Protein AF-0000000084378184 (afdb_homodimer)

InterPro domains:
  IPR016867 Glycine cleavage system transcriptional repressor [PIRSF028103] (1-175)
  IPR045865 ACT-like domain [SSF55021] (1-83)
  IPR045865 ACT-like domain [SSF55021] (90-174)
  IPR050990 UPF0237/Glycine cleavage system regulator [PTHR34875] (3-175)

Radius of gyration: 19.91 Å; Cα contacts (8 Å, |Δi|>4): 753; chains: 2; bounding box: 47×51×48 Å

Foldseek 3Di:
DKWKKKKKKKAFDDPCLVVVLVVLLVVLPKDWDDKDWDDDPRMTMMMTMIMDDPSSVVSSVVSVVVVCVVGVMDMDMGTDDDDDDDPFWFKKKKKKKDQDDPCPVVLVVCLCVVVPKDWPDKDKDWFADPPPGGIMMMIITMIIGGPVDDPVVSQVVVVVSCVVVVMDMDMGGDDD/DKWKKKKKKKAFDDPCLVVVLVVLLVVLPKDWDDKDWDDDPRMTMMMTMIMDDPSSVVSSVVSVVVVCVVGVMDMDMGTDDDDDDDPFWFKKKKKKKDQDDPCPVVLVVCLCVVVPKDWPDKDKDWFADPPPGGIMMMMITMIIGGPVDDVVVSQVVVVVSCVVVVMDMDMGTDDD

Secondary structure (DSSP, 8-state):
--EEEEEEEEEE--TTHHHHHHHHHHHTT-EEEEEEEEEETTEEEEEEEEEE-HHHHHHHHHHHHHHHHHHTEEEEEEEE------TTEEEEEEEEEEE--TTHHHHHHHHHHTTTPEEEEEEEEEEE-TTT--EEEEEEEEEEEETTS-HHHHHHHHHHHHHHHT-EEEEEE---/--EEEEEEEEEE--TTHHHHHHHHHHHTT-EEEEEEEEEETTEEEEEEEEEE-HHHHHHHHHHHHHHHHHHTEEEEEEEE------TTEEEEEEEEEEE--TTHHHHHHHHHHTTTPEEEEEEEEEEE-TTT--EEEEEEEEEEEETTS-HHHHHHHHHHHHHHHT-EEEEEE---

Organism: NCBI:txid1548547

Sequence (352 aa):
MSQLIVLSAIGTDRAGVVNDLTKVILDCGGNIEESRMAALGTEFAMLLLVSGNWHTLSKLESSLDKLSKDRDLTINIKKTGVRKRSEESMPYAVDVVALDQPGIVFQLSHFFASRNIEIADLATRSYPAAHTGSPMFAVQMSVNVPGSVHLSQLRDEFMEICDQLNLDGLIEPVKAMSQLIVLSAIGTDRAGVVNDLTKVILDCGGNIEESRMAALGTEFAMLLLVSGNWHTLSKLESSLDKLSKDRDLTINIKKTGVRKRSEESMPYAVDVVALDQPGIVFQLSHFFASRNIEIADLATRSYPAAHTGSPMFAVQMSVNVPGSVHLSQLRDEFMEICDQLNLDGLIEPVKA

Structure (mmCIF, N/CA/C/O backbone):
data_AF-0000000084378184-model_v1
#
loop_
_entity.id
_entity.type
_entity.pdbx_description
1 polymer 'Glycine cleavage system transcriptional repressor'
#
loop_
_atom_site.group_PDB
_atom_site.id
_atom_site.type_symbol
_atom_site.label_atom_id
_atom_site.label_alt_id
_atom_site.label_comp_id
_atom_site.label_asym_id
_atom_site.label_entity_id
_atom_site.label_seq_id
_atom_site.pdbx_PDB_ins_code
_atom_site.Cartn_x
_atom_site.Cartn_y
_atom_site.Cartn_z
_atom_site.occupancy
_atom_site.B_iso_or_equiv
_atom_site.auth_seq_id
_atom_site.auth_comp_id
_atom_site.auth_asym_id
_atom_site.auth_atom_id
_atom_site.pdbx_PDB_model_num
ATOM 1 N N . MET A 1 1 ? -20.641 -19.141 4.551 1 78.81 1 MET A N 1
ATOM 2 C CA . MET A 1 1 ? -20.703 -17.688 4.359 1 78.81 1 MET A CA 1
ATOM 3 C C . MET A 1 1 ? -19.312 -17.094 4.246 1 78.81 1 MET A C 1
ATOM 5 O O . MET A 1 1 ? -18.359 -17.594 4.879 1 78.81 1 MET A O 1
ATOM 9 N N . SER A 1 2 ? -19.062 -16.125 3.332 1 88.75 2 SER A N 1
ATOM 10 C CA . SER A 1 2 ? -17.734 -15.578 3.08 1 88.75 2 SER A CA 1
ATOM 11 C C . SER A 1 2 ? -17.344 -14.562 4.152 1 88.75 2 SER A C 1
ATOM 13 O O . SER A 1 2 ? -18.172 -13.766 4.582 1 88.75 2 SER A O 1
ATOM 15 N N . GLN A 1 3 ? -16.266 -14.852 4.75 1 94.38 3 GLN A N 1
ATOM 16 C CA . GLN A 1 3 ? -15.703 -13.953 5.754 1 94.38 3 GLN A CA 1
ATOM 17 C C . GLN A 1 3 ? -14.492 -13.195 5.207 1 94.38 3 GLN A C 1
ATOM 19 O O . GLN A 1 3 ? -13.914 -13.594 4.191 1 94.38 3 GLN A O 1
ATOM 24 N N . LEU A 1 4 ? -14.227 -12.07 5.887 1 96.88 4 LEU A N 1
ATOM 25 C CA . LEU A 1 4 ? -13.102 -11.242 5.484 1 96.88 4 LEU A CA 1
ATOM 26 C C . LEU A 1 4 ? -12.117 -11.062 6.641 1 96.88 4 LEU A C 1
ATOM 28 O O . LEU A 1 4 ? -12.531 -10.891 7.789 1 96.88 4 LEU A O 1
ATOM 32 N N . ILE A 1 5 ? -10.844 -11.094 6.258 1 97.25 5 ILE A N 1
ATOM 33 C CA . ILE A 1 5 ? -9.82 -10.742 7.23 1 97.25 5 ILE A CA 1
ATOM 34 C C . ILE A 1 5 ? -8.812 -9.789 6.598 1 97.25 5 ILE A C 1
ATOM 36 O O . ILE A 1 5 ? -8.578 -9.836 5.391 1 97.25 5 ILE A O 1
ATOM 40 N N . VAL A 1 6 ? -8.32 -8.883 7.387 1 97.81 6 VAL A N 1
ATOM 41 C CA . VAL A 1 6 ? -7.215 -8 7.008 1 97.81 6 VAL A CA 1
ATOM 42 C C . VAL A 1 6 ? -5.91 -8.523 7.609 1 97.81 6 VAL A C 1
ATOM 44 O O . VAL A 1 6 ? -5.875 -8.938 8.773 1 97.81 6 VAL A O 1
ATOM 47 N N . LEU A 1 7 ? -4.859 -8.547 6.781 1 97.88 7 LEU A N 1
ATOM 48 C CA . LEU A 1 7 ? -3.537 -8.977 7.215 1 97.88 7 LEU A CA 1
ATOM 49 C C . LEU A 1 7 ? -2.504 -7.879 6.977 1 97.88 7 LEU A C 1
ATOM 51 O O . LEU A 1 7 ? -2.551 -7.184 5.957 1 97.88 7 LEU A O 1
ATOM 55 N N . SER A 1 8 ? -1.612 -7.727 7.891 1 98.19 8 SER A N 1
ATOM 56 C CA . SER A 1 8 ? -0.355 -7.031 7.633 1 98.19 8 SER A CA 1
ATOM 57 C C . SER A 1 8 ? 0.841 -7.949 7.863 1 98.19 8 SER A C 1
ATOM 59 O O . SER A 1 8 ? 0.809 -8.812 8.742 1 98.19 8 SER A O 1
ATOM 61 N N . ALA A 1 9 ? 1.788 -7.84 7.098 1 97.81 9 ALA A N 1
ATOM 62 C CA . ALA A 1 9 ? 3.008 -8.633 7.234 1 97.81 9 ALA A CA 1
ATOM 63 C C . ALA A 1 9 ? 4.25 -7.77 7.02 1 97.81 9 ALA A C 1
ATOM 65 O O . ALA A 1 9 ? 4.316 -7 6.059 1 97.81 9 ALA A O 1
ATOM 66 N N . ILE A 1 10 ? 5.156 -7.832 7.953 1 97.5 10 ILE A N 1
ATOM 67 C CA . ILE A 1 10 ? 6.461 -7.195 7.816 1 97.5 10 ILE A CA 1
ATOM 68 C C . ILE A 1 10 ? 7.562 -8.219 8.07 1 97.5 10 ILE A C 1
ATOM 70 O O . ILE A 1 10 ? 7.488 -9 9.023 1 97.5 10 ILE A O 1
ATOM 74 N N . GLY A 1 11 ? 8.531 -8.242 7.215 1 95.5 11 GLY A N 1
ATOM 75 C CA . GLY A 1 11 ? 9.68 -9.109 7.395 1 95.5 11 GLY A CA 1
ATOM 76 C C . GLY A 1 11 ? 10.844 -8.758 6.488 1 95.5 11 GLY A C 1
ATOM 77 O O . GLY A 1 11 ? 10.75 -7.828 5.684 1 95.5 11 GLY A O 1
ATOM 78 N N . THR A 1 12 ? 11.906 -9.484 6.684 1 91.94 12 THR A N 1
ATOM 79 C CA . THR A 1 12 ? 13.078 -9.25 5.84 1 91.94 12 THR A CA 1
ATOM 80 C C . THR A 1 12 ? 12.734 -9.477 4.371 1 91.94 12 THR A C 1
ATOM 82 O O . THR A 1 12 ? 12.117 -10.484 4.023 1 91.94 12 THR A O 1
ATOM 85 N N . ASP A 1 13 ? 13.125 -8.43 3.607 1 88.62 13 ASP A N 1
ATOM 86 C CA . ASP A 1 13 ? 12.836 -8.523 2.182 1 88.62 13 ASP A CA 1
ATOM 87 C C . ASP A 1 13 ? 13.766 -9.516 1.488 1 88.62 13 ASP A C 1
ATOM 89 O O . ASP A 1 13 ? 14.859 -9.141 1.047 1 88.62 13 ASP A O 1
ATOM 93 N N . ARG A 1 14 ? 13.359 -10.695 1.388 1 83.38 14 ARG A N 1
ATOM 94 C CA . ARG A 1 14 ? 14.102 -11.734 0.681 1 83.38 14 ARG A CA 1
ATOM 95 C C . ARG A 1 14 ? 13.344 -12.211 -0.551 1 83.38 14 ARG A C 1
ATOM 97 O O . ARG A 1 14 ? 12.125 -12.023 -0.646 1 83.38 14 ARG A O 1
ATOM 104 N N . ALA A 1 15 ? 14.133 -12.82 -1.455 1 79.38 15 ALA A N 1
ATOM 105 C CA . ALA A 1 15 ? 13.5 -13.359 -2.656 1 79.38 15 ALA A CA 1
ATOM 106 C C . ALA A 1 15 ? 12.438 -14.391 -2.301 1 79.38 15 ALA A C 1
ATOM 108 O O . ALA A 1 15 ? 12.695 -15.305 -1.509 1 79.38 15 ALA A O 1
ATOM 109 N N . GLY A 1 16 ? 11.156 -14.102 -2.742 1 89.25 16 GLY A N 1
ATOM 110 C CA . GLY A 1 16 ? 10.133 -15.125 -2.619 1 89.25 16 GLY A CA 1
ATOM 111 C C . GLY A 1 16 ? 9.219 -14.914 -1.426 1 89.25 16 GLY A C 1
ATOM 112 O O . GLY A 1 16 ? 8.305 -15.703 -1.189 1 89.25 16 GLY A O 1
ATOM 113 N N . VAL A 1 17 ? 9.414 -13.961 -0.59 1 92.69 17 VAL A N 1
ATOM 114 C CA . VAL A 1 17 ? 8.617 -13.797 0.622 1 92.69 17 VAL A CA 1
ATOM 115 C C . VAL A 1 17 ? 7.148 -13.578 0.252 1 92.69 17 VAL A C 1
ATOM 117 O O . VAL A 1 17 ? 6.254 -14.164 0.867 1 92.69 17 VAL A O 1
ATOM 120 N N . VAL A 1 18 ? 6.934 -12.773 -0.729 1 95.06 18 VAL A N 1
ATOM 121 C CA . VAL A 1 18 ? 5.57 -12.539 -1.188 1 95.06 18 VAL A CA 1
ATOM 122 C C . VAL A 1 18 ? 4.98 -13.844 -1.727 1 95.06 18 VAL A C 1
ATOM 124 O O . VAL A 1 18 ? 3.816 -14.164 -1.464 1 95.06 18 VAL A O 1
ATOM 127 N N . ASN A 1 19 ? 5.832 -14.516 -2.393 1 95.62 19 ASN A N 1
ATOM 128 C CA . ASN A 1 19 ? 5.449 -15.82 -2.918 1 95.62 19 ASN A CA 1
ATOM 129 C C . ASN A 1 19 ? 5.031 -16.781 -1.802 1 95.62 19 ASN A C 1
ATOM 131 O O . ASN A 1 19 ? 3.982 -17.422 -1.886 1 95.62 19 ASN A O 1
ATOM 135 N N . ASP A 1 20 ? 5.789 -16.875 -0.79 1 95.94 20 ASP A N 1
ATOM 136 C CA . ASP A 1 20 ? 5.5 -17.766 0.336 1 95.94 20 ASP A CA 1
ATOM 137 C C . ASP A 1 20 ? 4.184 -17.375 1.009 1 95.94 20 ASP A C 1
ATOM 139 O O . ASP A 1 20 ? 3.346 -18.25 1.276 1 95.94 20 ASP A O 1
ATOM 143 N N . LEU A 1 21 ? 3.99 -16.141 1.294 1 97.19 21 LEU A N 1
ATOM 144 C CA . LEU A 1 21 ? 2.805 -15.641 1.976 1 97.19 21 LEU A CA 1
ATOM 145 C C . LEU A 1 21 ? 1.549 -15.898 1.15 1 97.19 21 LEU A C 1
ATOM 147 O O . LEU A 1 21 ? 0.555 -16.422 1.67 1 97.19 21 LEU A O 1
ATOM 151 N N . THR A 1 22 ? 1.625 -15.602 -0.123 1 97.75 22 THR A N 1
ATOM 152 C CA . THR A 1 22 ? 0.445 -15.734 -0.972 1 97.75 22 THR A CA 1
ATOM 153 C C . THR A 1 22 ? 0.153 -17.203 -1.275 1 97.75 22 THR A C 1
ATOM 155 O O . THR A 1 22 ? -1.001 -17.578 -1.487 1 97.75 22 THR A O 1
ATOM 158 N N . LYS A 1 23 ? 1.198 -18 -1.253 1 97.56 23 LYS A N 1
ATOM 159 C CA . LYS A 1 23 ? 1 -19.438 -1.396 1 97.56 23 LYS A CA 1
ATOM 160 C C . LYS A 1 23 ? 0.184 -20 -0.236 1 97.56 23 LYS A C 1
ATOM 162 O O . LYS A 1 23 ? -0.738 -20.781 -0.443 1 97.56 23 LYS A O 1
ATOM 167 N N . VAL A 1 24 ? 0.585 -19.625 0.944 1 97.81 24 VAL A N 1
ATOM 168 C CA . VAL A 1 24 ? -0.125 -20.094 2.129 1 97.81 24 VAL A CA 1
ATOM 169 C C . VAL A 1 24 ? -1.598 -19.703 2.037 1 97.81 24 VAL A C 1
ATOM 171 O O . VAL A 1 24 ? -2.48 -20.5 2.334 1 97.81 24 VAL A O 1
ATOM 174 N N . ILE A 1 25 ? -1.873 -18.484 1.626 1 98.06 25 ILE A N 1
ATOM 175 C CA . ILE A 1 25 ? -3.24 -17.984 1.503 1 98.06 25 ILE A CA 1
ATOM 176 C C . ILE A 1 25 ? -4.004 -18.844 0.491 1 98.06 25 ILE A C 1
ATOM 178 O O . ILE A 1 25 ? -5.125 -19.281 0.76 1 98.06 25 ILE A O 1
ATOM 182 N N . LEU A 1 26 ? -3.352 -19.078 -0.627 1 97.75 26 LEU A N 1
ATOM 183 C CA . LEU A 1 26 ? -3.967 -19.891 -1.678 1 97.75 26 LEU A CA 1
ATOM 184 C C . LEU A 1 26 ? -4.223 -21.312 -1.193 1 97.75 26 LEU A C 1
ATOM 186 O O . LEU A 1 26 ? -5.316 -21.844 -1.388 1 97.75 26 LEU A O 1
ATOM 190 N N . ASP A 1 27 ? -3.248 -21.891 -0.554 1 97.69 27 ASP A N 1
ATOM 191 C CA . ASP A 1 27 ? -3.322 -23.266 -0.097 1 97.69 27 ASP A CA 1
ATOM 192 C C . ASP A 1 27 ? -4.457 -23.453 0.906 1 97.69 27 ASP A C 1
ATOM 194 O O . ASP A 1 27 ? -5.039 -24.547 0.998 1 97.69 27 ASP A O 1
ATOM 198 N N . CYS A 1 28 ? -4.801 -22.469 1.643 1 97.44 28 CYS A N 1
ATOM 199 C CA . CYS A 1 28 ? -5.848 -22.547 2.652 1 97.44 28 CYS A CA 1
ATOM 200 C C . CYS A 1 28 ? -7.211 -22.219 2.051 1 97.44 28 CYS A C 1
ATOM 202 O O . CYS A 1 28 ? -8.227 -22.266 2.744 1 97.44 28 CYS A O 1
ATOM 204 N N . GLY A 1 29 ? -7.195 -21.891 0.796 1 96.38 29 GLY A N 1
ATOM 205 C CA . GLY A 1 29 ? -8.453 -21.609 0.118 1 96.38 29 GLY A CA 1
ATOM 206 C C . GLY A 1 29 ? -8.867 -20.156 0.209 1 96.38 29 GLY A C 1
ATOM 207 O O . GLY A 1 29 ? -10.039 -19.812 0.02 1 96.38 29 GLY A O 1
ATOM 208 N N . GLY A 1 30 ? -7.938 -19.344 0.563 1 97.19 30 GLY A N 1
ATOM 209 C CA . GLY A 1 30 ? -8.234 -17.922 0.651 1 97.19 30 GLY A CA 1
ATOM 210 C C . GLY A 1 30 ? -8.156 -17.219 -0.688 1 97.19 30 GLY A C 1
ATOM 211 O O . GLY A 1 30 ? -7.41 -17.641 -1.576 1 97.19 30 GLY A O 1
ATOM 212 N N . ASN A 1 31 ? -8.922 -16.141 -0.795 1 97.44 31 ASN A N 1
ATOM 213 C CA . ASN A 1 31 ? -8.867 -15.258 -1.964 1 97.44 31 ASN A CA 1
ATOM 214 C C . ASN A 1 31 ? -8.414 -13.852 -1.594 1 97.44 31 ASN A C 1
ATOM 216 O O . ASN A 1 31 ? -9.016 -13.211 -0.727 1 97.44 31 ASN A O 1
ATOM 220 N N . ILE A 1 32 ? -7.391 -13.43 -2.256 1 98.19 32 ILE A N 1
ATOM 221 C CA . ILE A 1 32 ? -6.926 -12.07 -2.027 1 98.19 32 ILE A CA 1
ATOM 222 C C . ILE A 1 32 ? -7.832 -11.086 -2.758 1 98.19 32 ILE A C 1
ATOM 224 O O . ILE A 1 32 ? -8.016 -11.18 -3.975 1 98.19 32 ILE A O 1
ATOM 228 N N . GLU A 1 33 ? -8.375 -10.125 -2.041 1 97.31 33 GLU A N 1
ATOM 229 C CA . GLU A 1 33 ? -9.289 -9.141 -2.607 1 97.31 33 GLU A CA 1
ATOM 230 C C . GLU A 1 33 ? -8.562 -7.84 -2.936 1 97.31 33 GLU A C 1
ATOM 232 O O . GLU A 1 33 ? -8.82 -7.227 -3.977 1 97.31 33 GLU A O 1
ATOM 237 N N . GLU A 1 34 ? -7.766 -7.414 -2.107 1 97.69 34 GLU A N 1
ATOM 238 C CA . GLU A 1 34 ? -6.996 -6.18 -2.225 1 97.69 34 GLU A CA 1
ATOM 239 C C . GLU A 1 34 ? -5.656 -6.293 -1.506 1 97.69 34 GLU A C 1
ATOM 241 O O . GLU A 1 34 ? -5.551 -6.965 -0.479 1 97.69 34 GLU A O 1
ATOM 246 N N . SER A 1 35 ? -4.664 -5.672 -2.018 1 98.38 35 SER A N 1
ATOM 247 C CA . SER A 1 35 ? -3.371 -5.711 -1.342 1 98.38 35 SER A CA 1
ATOM 248 C C . SER A 1 35 ? -2.537 -4.477 -1.667 1 98.38 35 SER A C 1
ATOM 250 O O . SER A 1 35 ? -2.783 -3.803 -2.67 1 98.38 35 SER A O 1
ATOM 252 N N . ARG A 1 36 ? -1.712 -4.109 -0.792 1 98.38 36 ARG A N 1
ATOM 253 C CA . ARG A 1 36 ? -0.641 -3.131 -0.945 1 98.38 36 ARG A CA 1
ATOM 254 C C . ARG A 1 36 ? 0.683 -3.682 -0.427 1 98.38 36 ARG A C 1
ATOM 256 O O . ARG A 1 36 ? 0.74 -4.25 0.666 1 98.38 36 ARG A O 1
ATOM 263 N N . MET A 1 37 ? 1.648 -3.514 -1.239 1 97.5 37 MET A N 1
ATOM 264 C CA . MET A 1 37 ? 2.969 -3.969 -0.814 1 97.5 37 MET A CA 1
ATOM 265 C C . MET A 1 37 ? 4.039 -2.949 -1.187 1 97.5 37 MET A C 1
ATOM 267 O O . MET A 1 37 ? 3.955 -2.307 -2.234 1 97.5 37 MET A O 1
ATOM 271 N N . ALA A 1 38 ? 4.996 -2.811 -0.339 1 96.56 38 ALA A N 1
ATOM 272 C CA . ALA A 1 38 ? 6.164 -1.984 -0.641 1 96.56 38 ALA A CA 1
ATOM 273 C C . ALA A 1 38 ? 7.422 -2.557 0.002 1 96.56 38 ALA A C 1
ATOM 275 O O . ALA A 1 38 ? 7.348 -3.254 1.017 1 96.56 38 ALA A O 1
ATOM 276 N N . ALA A 1 39 ? 8.477 -2.295 -0.667 1 95 39 ALA A N 1
ATOM 277 C CA . ALA A 1 39 ? 9.781 -2.477 -0.028 1 95 39 ALA A CA 1
ATOM 278 C C . ALA A 1 39 ? 10.148 -1.262 0.818 1 95 39 ALA A C 1
ATOM 280 O O . ALA A 1 39 ? 10.383 -0.175 0.286 1 95 39 ALA A O 1
ATOM 281 N N . LEU A 1 40 ? 10.195 -1.382 2.146 1 96.12 40 LEU A N 1
ATOM 282 C CA . LEU A 1 40 ? 10.492 -0.305 3.084 1 96.12 40 LEU A CA 1
ATOM 283 C C . LEU A 1 40 ? 11.828 -0.542 3.779 1 96.12 40 LEU A C 1
ATOM 285 O O . LEU A 1 40 ? 11.93 -1.382 4.68 1 96.12 40 LEU A O 1
ATOM 289 N N . GLY A 1 41 ? 12.766 0.228 3.373 1 94.69 41 GLY A N 1
ATOM 290 C CA . GLY A 1 41 ? 14.102 -0.143 3.83 1 94.69 41 GLY A CA 1
ATOM 291 C C . GLY A 1 41 ? 14.516 -1.532 3.385 1 94.69 41 GLY A C 1
ATOM 292 O O . GLY A 1 41 ? 14.414 -1.866 2.203 1 94.69 41 GLY A O 1
ATOM 293 N N . THR A 1 42 ? 15.07 -2.322 4.371 1 93.94 42 THR A N 1
ATOM 294 C CA . THR A 1 42 ? 15.484 -3.684 4.051 1 93.94 42 THR A CA 1
ATOM 295 C C . THR A 1 42 ? 14.344 -4.668 4.285 1 93.94 42 THR A C 1
ATOM 297 O O . THR A 1 42 ? 14.531 -5.883 4.18 1 93.94 42 THR A O 1
ATOM 300 N N . GLU A 1 43 ? 13.125 -4.094 4.543 1 95.44 43 GLU A N 1
ATOM 301 C CA . GLU A 1 43 ? 11.984 -4.945 4.859 1 95.44 43 GLU A CA 1
ATOM 302 C C . GLU A 1 43 ? 10.961 -4.949 3.723 1 95.44 43 GLU A C 1
ATOM 304 O O . GLU A 1 43 ? 10.867 -3.979 2.969 1 95.44 43 GLU A O 1
ATOM 309 N N . PHE A 1 44 ? 10.383 -6.074 3.629 1 94.5 44 PHE A N 1
ATOM 310 C CA . PHE A 1 44 ? 9.141 -6.16 2.873 1 94.5 44 PHE A CA 1
ATOM 311 C C . PHE A 1 44 ? 7.938 -5.891 3.773 1 94.5 44 PHE A C 1
ATOM 313 O O . PHE A 1 44 ? 7.918 -6.312 4.934 1 94.5 44 PHE A O 1
ATOM 320 N N . ALA A 1 45 ? 6.949 -5.145 3.283 1 97.88 45 ALA A N 1
ATOM 321 C CA . ALA A 1 45 ? 5.719 -4.879 4.023 1 97.88 45 ALA A CA 1
ATOM 322 C C . ALA A 1 45 ? 4.496 -5.016 3.121 1 97.88 45 ALA A C 1
ATOM 324 O O . ALA A 1 45 ? 4.488 -4.516 1.994 1 97.88 45 ALA A O 1
ATOM 325 N N . MET A 1 46 ? 3.471 -5.695 3.684 1 98.25 46 MET A N 1
ATOM 326 C CA . MET A 1 46 ? 2.305 -5.957 2.844 1 98.25 46 MET A CA 1
ATOM 327 C C . MET A 1 46 ? 1.018 -5.879 3.66 1 98.25 46 MET A C 1
ATOM 329 O O . MET A 1 46 ? 0.989 -6.281 4.824 1 98.25 46 MET A O 1
ATOM 333 N N . LEU A 1 47 ? 0.002 -5.316 3.094 1 98.75 47 LEU A N 1
ATOM 334 C CA . LEU A 1 47 ? -1.377 -5.316 3.568 1 98.75 47 LEU A CA 1
ATOM 335 C C . LEU A 1 47 ? -2.27 -6.145 2.65 1 98.75 47 LEU A C 1
ATOM 337 O O . LEU A 1 47 ? -2.182 -6.031 1.425 1 98.75 47 LEU A O 1
ATOM 341 N N . LEU A 1 48 ? -3.17 -6.957 3.27 1 98.38 48 LEU A N 1
ATOM 342 C CA . LEU A 1 48 ? -4.023 -7.816 2.459 1 98.38 48 LEU A CA 1
ATOM 343 C C . LEU A 1 48 ? -5.441 -7.859 3.02 1 98.38 48 LEU A C 1
ATOM 345 O O . LEU A 1 48 ? -5.633 -7.918 4.238 1 98.38 48 LEU A O 1
ATOM 349 N N . LEU A 1 49 ? -6.348 -7.773 2.156 1 98.25 49 LEU A N 1
ATOM 350 C CA . LEU A 1 49 ? -7.715 -8.203 2.43 1 98.25 49 LEU A CA 1
ATOM 351 C C . LEU A 1 49 ? -7.988 -9.57 1.818 1 98.25 49 LEU A C 1
ATOM 353 O O . LEU A 1 49 ? -7.836 -9.758 0.609 1 98.25 49 LEU A O 1
ATOM 357 N N . VAL A 1 50 ? -8.328 -10.508 2.656 1 98 50 VAL A N 1
ATOM 358 C CA . VAL A 1 50 ? -8.508 -11.883 2.211 1 98 50 VAL A CA 1
ATOM 359 C C . VAL A 1 50 ? -9.922 -12.352 2.541 1 98 50 VAL A C 1
ATOM 361 O O . VAL A 1 50 ? -10.438 -12.086 3.631 1 98 50 VAL A O 1
ATOM 364 N N . SER A 1 51 ? -10.516 -13.008 1.613 1 97.31 51 SER A N 1
ATOM 365 C CA . SER A 1 51 ? -11.836 -13.594 1.842 1 97.31 51 SER A CA 1
ATOM 366 C C . SER A 1 51 ? -11.766 -15.117 1.843 1 97.31 51 SER A C 1
ATOM 368 O O . SER A 1 51 ? -10.836 -15.703 1.283 1 97.31 51 SER A O 1
ATOM 370 N N . GLY A 1 52 ? -12.641 -15.75 2.529 1 96.38 52 GLY A N 1
ATOM 371 C CA . GLY A 1 52 ? -12.781 -17.188 2.619 1 96.38 52 GLY A CA 1
ATOM 372 C C . GLY A 1 52 ? -13.875 -17.625 3.574 1 96.38 52 GLY A C 1
ATOM 373 O O . GLY A 1 52 ? -14.445 -16.797 4.289 1 96.38 52 GLY A O 1
ATOM 374 N N . ASN A 1 53 ? -14.227 -18.875 3.51 1 95.31 53 ASN A N 1
ATOM 375 C CA . ASN A 1 53 ? -15.195 -19.375 4.484 1 95.31 53 ASN A CA 1
ATOM 376 C C . ASN A 1 53 ? -14.562 -19.547 5.863 1 95.31 53 ASN A C 1
ATOM 378 O O . ASN A 1 53 ? -13.367 -19.281 6.043 1 95.31 53 ASN A O 1
ATOM 382 N N . TRP A 1 54 ? -15.367 -19.938 6.848 1 92.31 54 TRP A N 1
ATOM 383 C CA . TRP A 1 54 ? -14.906 -20 8.234 1 92.31 54 TRP A CA 1
ATOM 384 C C . TRP A 1 54 ? -13.781 -21.031 8.383 1 92.31 54 TRP A C 1
ATOM 386 O O . TRP A 1 54 ? -12.844 -20.828 9.148 1 92.31 54 TRP A O 1
ATOM 396 N N . HIS A 1 55 ? -13.867 -22.094 7.699 1 93.19 55 HIS A N 1
ATOM 397 C CA . HIS A 1 55 ? -12.828 -23.125 7.754 1 93.19 55 HIS A CA 1
ATOM 398 C C . HIS A 1 55 ? -11.516 -22.609 7.168 1 93.19 55 HIS A C 1
ATOM 400 O O . HIS A 1 55 ? -10.445 -22.844 7.742 1 93.19 55 HIS A O 1
ATOM 406 N N . THR A 1 56 ? -11.656 -21.844 6.086 1 92.75 56 THR A N 1
ATOM 407 C CA . THR A 1 56 ? -10.5 -21.25 5.418 1 92.75 56 THR A CA 1
ATOM 408 C C . THR A 1 56 ? -9.766 -20.297 6.355 1 92.75 56 THR A C 1
ATOM 410 O O . THR A 1 56 ? -8.547 -20.391 6.512 1 92.75 56 THR A O 1
ATOM 413 N N . LEU A 1 57 ? -10.477 -19.5 7.004 1 92.44 57 LEU A N 1
ATOM 414 C CA . LEU A 1 57 ? -9.859 -18.453 7.82 1 92.44 57 LEU A CA 1
ATOM 415 C C . LEU A 1 57 ? -9.227 -19.047 9.07 1 92.44 57 LEU A C 1
ATOM 417 O O . LEU A 1 57 ? -8.18 -18.578 9.523 1 92.44 57 LEU A O 1
ATOM 421 N N . SER A 1 58 ? -9.875 -20.047 9.617 1 92.5 58 SER A N 1
ATOM 422 C CA . SER A 1 58 ? -9.297 -20.734 10.766 1 92.5 58 SER A CA 1
ATOM 423 C C . SER A 1 58 ? -7.973 -21.391 10.406 1 92.5 58 SER A C 1
ATOM 425 O O . SER A 1 58 ? -7 -21.281 11.156 1 92.5 58 SER A O 1
ATOM 427 N N . LYS A 1 59 ? -7.98 -22.016 9.305 1 95.62 59 LYS A N 1
ATOM 428 C CA . LYS A 1 59 ? -6.762 -22.656 8.82 1 95.62 59 LYS A CA 1
ATOM 429 C C . LYS A 1 59 ? -5.68 -21.625 8.523 1 95.62 59 LYS A C 1
ATOM 431 O O . LYS A 1 59 ? -4.496 -21.875 8.766 1 95.62 59 LYS A O 1
ATOM 436 N N . LEU A 1 60 ? -6.086 -20.516 7.973 1 95.62 60 LEU A N 1
ATOM 437 C CA . LEU A 1 60 ? -5.164 -19.453 7.586 1 95.62 60 LEU A CA 1
ATOM 438 C C . LEU A 1 60 ? -4.434 -18.906 8.805 1 95.62 60 LEU A C 1
ATOM 440 O O . LEU A 1 60 ? -3.225 -18.672 8.758 1 95.62 60 LEU A O 1
ATOM 444 N N . GLU A 1 61 ? -5.164 -18.688 9.859 1 94.31 61 GLU A N 1
ATOM 445 C CA . GLU A 1 61 ? -4.562 -18.156 11.078 1 94.31 61 GLU A CA 1
ATOM 446 C C . GLU A 1 61 ? -3.445 -19.062 11.586 1 94.31 61 GLU A C 1
ATOM 448 O O . GLU A 1 61 ? -2.348 -18.594 11.898 1 94.31 61 GLU A O 1
ATOM 453 N N . SER A 1 62 ? -3.76 -20.328 11.602 1 95.31 62 SER A N 1
ATOM 454 C CA . SER A 1 62 ? -2.783 -21.297 12.086 1 95.31 62 SER A CA 1
ATOM 455 C C . SER A 1 62 ? -1.595 -21.391 11.133 1 95.31 62 SER A C 1
ATOM 457 O O . SER A 1 62 ? -0.445 -21.453 11.57 1 95.31 62 SER A O 1
ATOM 459 N N . SER A 1 63 ? -1.871 -21.438 9.914 1 96.94 63 SER A N 1
ATOM 460 C CA . SER A 1 63 ? -0.824 -21.594 8.906 1 96.94 63 SER A CA 1
ATOM 461 C C . SER A 1 63 ? 0.074 -20.359 8.867 1 96.94 63 SER A C 1
ATOM 463 O O . SER A 1 63 ? 1.29 -20.469 8.695 1 96.94 63 SER A O 1
ATOM 465 N N . LEU A 1 64 ? -0.505 -19.172 9.023 1 96.12 64 LEU A N 1
ATOM 466 C CA . LEU A 1 64 ? 0.267 -17.938 9.008 1 96.12 64 LEU A CA 1
ATOM 467 C C . LEU A 1 64 ? 1.115 -17.812 10.266 1 96.12 64 LEU A C 1
ATOM 469 O O . LEU A 1 64 ? 2.203 -17.234 10.227 1 96.12 64 LEU A O 1
ATOM 473 N N . ASP A 1 65 ? 0.586 -18.328 11.344 1 94.31 65 ASP A N 1
ATOM 474 C CA . ASP A 1 65 ? 1.383 -18.375 12.57 1 94.31 65 ASP A CA 1
ATOM 475 C C . ASP A 1 65 ? 2.65 -19.203 12.367 1 94.31 65 ASP A C 1
ATOM 477 O O . ASP A 1 65 ? 3.73 -18.812 12.82 1 94.31 65 ASP A O 1
ATOM 481 N N . LYS A 1 66 ? 2.52 -20.297 11.664 1 93.94 66 LYS A N 1
ATOM 482 C CA . LYS A 1 66 ? 3.664 -21.141 11.352 1 93.94 66 LYS A CA 1
ATOM 483 C C . LYS A 1 66 ? 4.645 -20.438 10.43 1 93.94 66 LYS A C 1
ATOM 485 O O . LYS A 1 66 ? 5.859 -20.484 10.641 1 93.94 66 LYS A O 1
ATOM 490 N N . LEU A 1 67 ? 4.105 -19.766 9.477 1 93.31 67 LEU A N 1
ATOM 491 C CA . LEU A 1 67 ? 4.945 -19.016 8.539 1 93.31 67 LEU A CA 1
ATOM 492 C C . LEU A 1 67 ? 5.738 -17.938 9.266 1 93.31 67 LEU A C 1
ATOM 494 O O . LEU A 1 67 ? 6.914 -17.719 8.969 1 93.31 67 LEU A O 1
ATOM 498 N N . SER A 1 68 ? 5.051 -17.266 10.148 1 91.75 68 SER A N 1
ATOM 499 C CA . SER A 1 68 ? 5.668 -16.188 10.93 1 91.75 68 SER A CA 1
ATOM 500 C C . SER A 1 68 ? 6.879 -16.703 11.711 1 91.75 68 SER A C 1
ATOM 502 O O . SER A 1 68 ? 7.926 -16.062 11.727 1 91.75 68 SER A O 1
ATOM 504 N N . LYS A 1 69 ? 6.793 -17.812 12.289 1 87.69 69 LYS A N 1
ATOM 505 C CA . LYS A 1 69 ? 7.852 -18.422 13.094 1 87.69 69 LYS A CA 1
ATOM 506 C C . LYS A 1 69 ? 9 -18.906 12.211 1 87.69 69 LYS A C 1
ATOM 508 O O . LYS A 1 69 ? 10.164 -18.75 12.562 1 87.69 69 LYS A O 1
ATOM 513 N N . ASP A 1 70 ? 8.641 -19.344 11.023 1 84.62 70 ASP A N 1
ATOM 514 C CA . ASP A 1 70 ? 9.617 -19.969 10.133 1 84.62 70 ASP A CA 1
ATOM 515 C C . ASP A 1 70 ? 10.43 -18.922 9.383 1 84.62 70 ASP A C 1
ATOM 517 O O . ASP A 1 70 ? 11.594 -19.156 9.039 1 84.62 70 ASP A O 1
ATOM 521 N N . ARG A 1 71 ? 9.836 -17.719 9.078 1 82.56 71 ARG A N 1
ATOM 522 C CA . ARG A 1 71 ? 10.453 -16.781 8.156 1 82.56 71 ARG A CA 1
ATOM 523 C C . ARG A 1 71 ? 10.695 -15.43 8.836 1 82.56 71 ARG A C 1
ATOM 525 O O . ARG A 1 71 ? 11.016 -14.445 8.164 1 82.56 71 ARG A O 1
ATOM 532 N N . ASP A 1 72 ? 10.672 -15.359 10.102 1 85.19 72 ASP A N 1
ATOM 533 C CA . ASP A 1 72 ? 10.852 -14.102 10.82 1 85.19 72 ASP A CA 1
ATOM 534 C C . ASP A 1 72 ? 9.953 -13.008 10.25 1 85.19 72 ASP A C 1
ATOM 536 O O . ASP A 1 72 ? 10.438 -11.93 9.898 1 85.19 72 ASP A O 1
ATOM 540 N N . LEU A 1 73 ? 8.734 -13.312 10.039 1 93.19 73 LEU A N 1
ATOM 541 C CA . LEU A 1 73 ? 7.684 -12.414 9.586 1 93.19 73 LEU A CA 1
ATOM 542 C C . LEU A 1 73 ? 6.762 -12.023 10.734 1 93.19 73 LEU A C 1
ATOM 544 O O . LEU A 1 73 ? 6.375 -12.875 11.539 1 93.19 73 LEU A O 1
ATOM 548 N N . THR A 1 74 ? 6.594 -10.781 10.914 1 96.31 74 THR A N 1
ATOM 549 C CA . THR A 1 74 ? 5.543 -10.32 11.812 1 96.31 74 THR A CA 1
ATOM 550 C C . THR A 1 74 ? 4.215 -10.195 11.078 1 96.31 74 THR A C 1
ATOM 552 O O . THR A 1 74 ? 4.074 -9.359 10.172 1 96.31 74 THR A O 1
ATOM 555 N N . ILE A 1 75 ? 3.26 -11.031 11.477 1 97.25 75 ILE A N 1
ATOM 556 C CA . ILE A 1 75 ? 1.969 -11.047 10.797 1 97.25 75 ILE A CA 1
ATOM 557 C C . ILE A 1 75 ? 0.858 -10.719 11.789 1 97.25 75 ILE A C 1
ATOM 559 O O . ILE A 1 75 ? 0.796 -11.305 12.875 1 97.25 75 ILE A O 1
ATOM 563 N N . ASN A 1 76 ? 0.049 -9.805 11.492 1 97.12 76 ASN A N 1
ATOM 564 C CA . ASN A 1 76 ? -1.164 -9.508 12.242 1 97.12 76 ASN A CA 1
ATOM 565 C C . ASN A 1 76 ? -2.418 -9.797 11.422 1 97.12 76 ASN A C 1
ATOM 567 O O . ASN A 1 76 ? -2.449 -9.547 10.219 1 97.12 76 ASN A O 1
ATOM 571 N N . ILE A 1 77 ? -3.359 -10.344 12.062 1 96.69 77 ILE A N 1
ATOM 572 C CA . ILE A 1 77 ? -4.617 -10.703 11.422 1 96.69 77 ILE A CA 1
ATOM 573 C C . ILE A 1 77 ? -5.785 -10.078 12.18 1 96.69 77 ILE A C 1
ATOM 575 O O . ILE A 1 77 ? -5.816 -10.102 13.414 1 96.69 77 ILE A O 1
ATOM 579 N N . LYS A 1 78 ? -6.695 -9.547 11.469 1 95.94 78 LYS A N 1
ATOM 580 C CA . LYS A 1 78 ? -7.895 -8.977 12.07 1 95.94 78 LYS A CA 1
ATOM 581 C C . LYS A 1 78 ? -9.133 -9.297 11.234 1 95.94 78 LYS A C 1
ATOM 583 O O . LYS A 1 78 ? -9.141 -9.086 10.023 1 95.94 78 LYS A O 1
ATOM 588 N N . LYS A 1 79 ? -10.141 -9.812 11.93 1 95.31 79 LYS A N 1
ATOM 589 C CA . LYS A 1 79 ? -11.422 -9.992 11.25 1 95.31 79 LYS A CA 1
ATOM 590 C C . LYS A 1 79 ? -12.031 -8.648 10.859 1 95.31 79 LYS A C 1
ATOM 592 O O . LYS A 1 79 ? -11.875 -7.66 11.578 1 95.31 79 LYS A O 1
ATOM 597 N N . THR A 1 80 ? -12.711 -8.664 9.75 1 95.75 80 THR A N 1
ATOM 598 C CA . THR A 1 80 ? -13.297 -7.418 9.281 1 95.75 80 THR A CA 1
ATOM 599 C C . THR A 1 80 ? -14.609 -7.68 8.539 1 95.75 80 THR A C 1
ATOM 601 O O . THR A 1 80 ? -15.047 -8.828 8.438 1 95.75 80 THR A O 1
ATOM 604 N N . GLY A 1 81 ? -15.312 -6.582 8.18 1 93.56 81 GLY A N 1
ATOM 605 C CA . GLY A 1 81 ? -16.562 -6.676 7.449 1 93.56 81 GLY A CA 1
ATOM 606 C C . GLY A 1 81 ? -16.516 -5.992 6.094 1 93.56 81 GLY A C 1
ATOM 607 O O . GLY A 1 81 ? -15.492 -5.438 5.707 1 93.56 81 GLY A O 1
ATOM 608 N N . VAL A 1 82 ? -17.594 -6.152 5.426 1 90.44 82 VAL A N 1
ATOM 609 C CA . VAL A 1 82 ? -17.734 -5.5 4.129 1 90.44 82 VAL A CA 1
ATOM 610 C C . VAL A 1 82 ? -17.984 -4.008 4.32 1 90.44 82 VAL A C 1
ATOM 612 O O . VAL A 1 82 ? -18.844 -3.619 5.109 1 90.44 82 VAL A O 1
ATOM 615 N N . ARG A 1 83 ? -17.172 -3.268 3.607 1 86.12 83 ARG A N 1
ATOM 616 C CA . ARG A 1 83 ? -17.328 -1.82 3.707 1 86.12 83 ARG A CA 1
ATOM 617 C C . ARG A 1 83 ? -18.625 -1.365 3.037 1 86.12 83 ARG A C 1
ATOM 619 O O . ARG A 1 83 ? -18.875 -1.71 1.884 1 86.12 83 ARG A O 1
ATOM 626 N N . LYS A 1 84 ? -19.438 -0.68 3.879 1 76.31 84 LYS A N 1
ATOM 627 C CA . LYS A 1 84 ? -20.656 -0.116 3.301 1 76.31 84 LYS A CA 1
ATOM 628 C C . LYS A 1 84 ? -20.344 1.161 2.52 1 76.31 84 LYS A C 1
ATOM 630 O O . LYS A 1 84 ? -19.75 2.094 3.057 1 76.31 84 LYS A O 1
ATOM 635 N N . ARG A 1 85 ? -20.312 1.031 1.23 1 65.12 85 ARG A N 1
ATOM 636 C CA . ARG A 1 85 ? -20.062 2.219 0.42 1 65.12 85 ARG A CA 1
ATOM 637 C C . ARG A 1 85 ? -21.172 3.254 0.611 1 65.12 85 ARG A C 1
ATOM 639 O O . ARG A 1 85 ? -22.359 2.916 0.595 1 65.12 85 ARG A O 1
ATOM 646 N N . SER A 1 86 ? -20.688 4.387 1.151 1 63.97 86 SER A N 1
ATOM 647 C CA . SER A 1 86 ? -21.703 5.434 1.231 1 63.97 86 SER A CA 1
ATOM 648 C C . SER A 1 86 ? -22.141 5.883 -0.157 1 63.97 86 SER A C 1
ATOM 650 O O . SER A 1 86 ? -21.312 6.172 -1.018 1 63.97 86 SER A O 1
ATOM 652 N N . GLU A 1 87 ? -23.328 5.75 -0.577 1 65.12 87 GLU A N 1
ATOM 653 C CA . GLU A 1 87 ? -23.922 6.102 -1.866 1 65.12 87 GLU A CA 1
ATOM 654 C C . GLU A 1 87 ? -23.734 7.586 -2.168 1 65.12 87 GLU A C 1
ATOM 656 O O . GLU A 1 87 ? -23.766 7.996 -3.33 1 65.12 87 GLU A O 1
ATOM 661 N N . GLU A 1 88 ? -23.203 8.289 -1.188 1 81.81 88 GLU A N 1
ATOM 662 C CA . GLU A 1 88 ? -23.297 9.719 -1.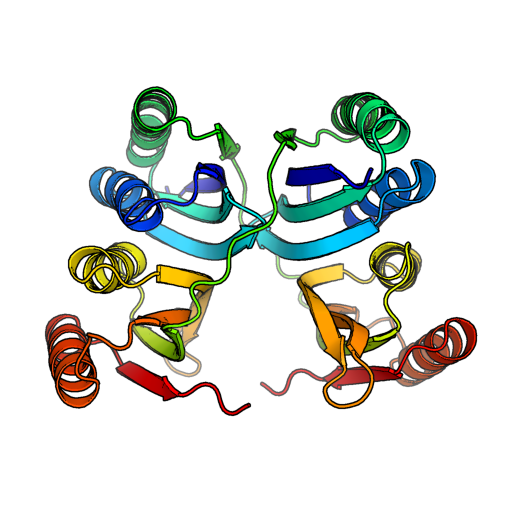464 1 81.81 88 GLU A CA 1
ATOM 663 C C . GLU A 1 88 ? -21.922 10.383 -1.487 1 81.81 88 GLU A C 1
ATOM 665 O O . GLU A 1 88 ? -21.766 11.523 -1.058 1 81.81 88 GLU A O 1
ATOM 670 N N . SER A 1 89 ? -20.844 9.648 -2.012 1 91.06 89 SER A N 1
ATOM 671 C CA . SER A 1 89 ? -19.547 10.289 -2.129 1 91.06 89 SER A CA 1
ATOM 672 C C . SER A 1 89 ? -18.938 10.047 -3.504 1 91.06 89 SER A C 1
ATOM 674 O O . SER A 1 89 ? -19.359 9.141 -4.227 1 91.06 89 SER A O 1
ATOM 676 N N . MET A 1 90 ? -18.078 11.008 -3.895 1 91.31 90 MET A N 1
ATOM 677 C CA . MET A 1 90 ? -17.375 10.914 -5.172 1 91.31 90 MET A CA 1
ATOM 678 C C . MET A 1 90 ? -15.867 10.82 -4.953 1 91.31 90 MET A C 1
ATOM 680 O O . MET A 1 90 ? -15.312 11.547 -4.125 1 91.31 90 MET A O 1
ATOM 684 N N . PRO A 1 91 ? -15.289 9.938 -5.738 1 94 91 PRO A N 1
ATOM 685 C CA . PRO A 1 91 ? -13.844 9.797 -5.586 1 94 91 PRO A CA 1
ATOM 686 C C . PRO A 1 91 ? -13.062 10.914 -6.285 1 94 91 PRO A C 1
ATOM 688 O O . PRO A 1 91 ? -13.398 11.289 -7.414 1 94 91 PRO A O 1
ATOM 691 N N . TYR A 1 92 ? -12.062 11.422 -5.617 1 96.69 92 TYR A N 1
ATOM 692 C CA . TYR A 1 92 ? -11.141 12.406 -6.16 1 96.69 92 TYR A CA 1
ATOM 693 C C . TYR A 1 92 ? -9.695 11.961 -5.969 1 96.69 92 TYR A C 1
ATOM 695 O O . TYR A 1 92 ? -9.359 11.352 -4.949 1 96.69 92 TYR A O 1
ATOM 703 N N . ALA A 1 93 ? -8.93 12.297 -6.934 1 97.75 93 ALA A N 1
ATOM 704 C CA . ALA A 1 93 ? -7.488 12.062 -6.836 1 97.75 93 ALA A CA 1
ATOM 705 C C . ALA A 1 93 ? -6.754 13.312 -6.379 1 97.75 93 ALA A C 1
ATOM 707 O O . ALA A 1 93 ? -7.035 14.414 -6.855 1 97.75 93 ALA A O 1
ATOM 708 N N . VAL A 1 94 ? -5.863 13.133 -5.449 1 98.06 94 VAL A N 1
ATOM 709 C CA . VAL A 1 94 ? -5.035 14.219 -4.938 1 98.06 94 VAL A CA 1
ATOM 710 C C . VAL A 1 94 ? -3.559 13.883 -5.152 1 98.06 94 VAL A C 1
ATOM 712 O O . VAL A 1 94 ? -3.084 12.836 -4.719 1 98.06 94 VAL A O 1
ATOM 715 N N . ASP A 1 95 ? -2.879 14.797 -5.82 1 98.38 95 ASP A N 1
ATOM 716 C CA . ASP A 1 95 ? -1.44 14.664 -6.023 1 98.38 95 ASP A CA 1
ATOM 717 C C . ASP A 1 95 ? -0.694 15.867 -5.441 1 98.38 95 ASP A C 1
ATOM 719 O O . ASP A 1 95 ? -1.05 17.016 -5.711 1 98.38 95 ASP A O 1
ATOM 723 N N . VAL A 1 96 ? 0.311 15.531 -4.664 1 98.56 96 VAL A N 1
ATOM 724 C CA . VAL A 1 96 ? 1.084 16.594 -4.039 1 98.56 96 VAL A CA 1
ATOM 725 C C . VAL A 1 96 ? 2.576 16.297 -4.176 1 98.56 96 VAL A C 1
ATOM 727 O O . VAL A 1 96 ? 3.016 15.172 -3.947 1 98.56 96 VAL A O 1
ATOM 730 N N . VAL A 1 97 ? 3.357 17.281 -4.57 1 98.31 97 VAL A N 1
ATOM 731 C CA . VAL A 1 97 ? 4.812 17.203 -4.59 1 98.31 97 VAL A CA 1
ATOM 732 C C . VAL A 1 97 ? 5.398 18.391 -3.834 1 98.31 97 VAL A C 1
ATOM 734 O O . VAL A 1 97 ? 4.902 19.516 -3.947 1 98.31 97 VAL A O 1
ATOM 737 N N . ALA A 1 98 ? 6.445 18.125 -3.084 1 97.75 98 ALA A N 1
ATOM 738 C CA . ALA A 1 98 ? 7.074 19.203 -2.322 1 97.75 98 ALA A CA 1
ATOM 739 C C . ALA A 1 98 ? 8.5 18.828 -1.936 1 97.75 98 ALA A C 1
ATOM 741 O O . ALA A 1 98 ? 8.93 17.688 -2.125 1 97.75 98 ALA A O 1
ATOM 742 N N . LEU A 1 99 ? 9.219 19.891 -1.486 1 97 99 LEU A N 1
ATOM 743 C CA . LEU A 1 99 ? 10.445 19.594 -0.75 1 97 99 LEU A CA 1
ATOM 744 C C . LEU A 1 99 ? 10.141 18.766 0.497 1 97 99 LEU A C 1
ATOM 746 O O . LEU A 1 99 ? 9.195 19.062 1.229 1 97 99 LEU A O 1
ATOM 750 N N . ASP A 1 100 ? 10.875 17.75 0.659 1 96.62 100 ASP A N 1
ATOM 751 C CA . ASP A 1 100 ? 10.633 16.844 1.776 1 96.62 100 ASP A CA 1
ATOM 752 C C . ASP A 1 100 ? 10.82 17.547 3.113 1 96.62 100 ASP A C 1
ATOM 754 O O . ASP A 1 100 ? 11.859 18.172 3.35 1 96.62 100 ASP A O 1
ATOM 758 N N . GLN A 1 101 ? 9.891 17.422 3.918 1 94.38 101 GLN A N 1
ATOM 759 C CA . GLN A 1 101 ? 9.914 17.953 5.277 1 94.38 101 GLN A CA 1
ATOM 760 C C . GLN A 1 101 ? 8.953 17.172 6.18 1 94.38 101 GLN A C 1
ATOM 762 O O . GLN A 1 101 ? 7.953 16.625 5.707 1 94.38 101 GLN A O 1
ATOM 767 N N . PRO A 1 102 ? 9.234 17.172 7.449 1 95.06 102 PRO A N 1
ATOM 768 C CA . PRO A 1 102 ? 8.328 16.469 8.359 1 95.06 102 PRO A CA 1
ATOM 769 C C . PRO A 1 102 ? 6.934 17.094 8.391 1 95.06 102 PRO A C 1
ATOM 771 O O . PRO A 1 102 ? 6.797 18.312 8.32 1 95.06 102 PRO A O 1
ATOM 774 N N . GLY A 1 103 ? 5.898 16.172 8.398 1 96.69 103 GLY A N 1
ATOM 775 C CA . GLY A 1 103 ? 4.57 16.672 8.711 1 96.69 103 GLY A CA 1
ATOM 776 C C . GLY A 1 103 ? 3.668 16.781 7.496 1 96.69 103 GLY A C 1
ATOM 777 O O . GLY A 1 103 ? 2.482 17.094 7.625 1 96.69 103 GLY A O 1
ATOM 778 N N . ILE A 1 104 ? 4.129 16.516 6.312 1 97.75 104 ILE A N 1
ATOM 779 C CA . ILE A 1 104 ? 3.334 16.688 5.102 1 97.75 104 ILE A CA 1
ATOM 780 C C . ILE A 1 104 ? 2.107 15.781 5.164 1 97.75 104 ILE A C 1
ATOM 782 O O . ILE A 1 104 ? 0.979 16.234 4.969 1 97.75 104 ILE A O 1
ATOM 786 N N . VAL A 1 105 ? 2.314 14.531 5.457 1 98.12 105 VAL A N 1
ATOM 787 C CA . VAL A 1 105 ? 1.213 13.578 5.488 1 98.12 105 VAL A CA 1
ATOM 788 C C . VAL A 1 105 ? 0.224 13.961 6.586 1 98.12 105 VAL A C 1
ATOM 790 O O . VAL A 1 105 ? -0.991 13.859 6.398 1 98.12 105 VAL A O 1
ATOM 793 N N . PHE A 1 106 ? 0.738 14.43 7.695 1 98 106 PHE A N 1
ATOM 794 C CA . PHE A 1 106 ? -0.127 14.883 8.781 1 98 106 PHE A CA 1
ATOM 795 C C . PHE A 1 106 ? -0.992 16.047 8.328 1 98 106 PHE A C 1
ATOM 797 O O . PHE A 1 106 ? -2.207 16.047 8.531 1 98 106 PHE A O 1
ATOM 804 N N . GLN A 1 107 ? -0.393 16.984 7.711 1 97.5 107 GLN A N 1
ATOM 805 C CA . GLN A 1 107 ? -1.115 18.188 7.301 1 97.5 107 GLN A CA 1
ATOM 806 C C . GLN A 1 107 ? -2.221 17.859 6.305 1 97.5 107 GLN A C 1
ATOM 808 O O . GLN A 1 107 ? -3.34 18.359 6.418 1 97.5 107 GLN A O 1
ATOM 813 N N . LEU A 1 108 ? -1.908 17.031 5.359 1 97.62 108 LEU A N 1
ATOM 814 C CA . LEU A 1 108 ? -2.889 16.641 4.352 1 97.62 108 LEU A CA 1
ATOM 815 C C . LEU A 1 108 ? -4.012 15.812 4.973 1 97.62 108 LEU A C 1
ATOM 817 O O . LEU A 1 108 ? -5.188 16.047 4.695 1 97.62 108 LEU A O 1
ATOM 821 N N . SER A 1 109 ? -3.574 14.828 5.809 1 97.25 109 SER A N 1
ATOM 822 C CA . SER A 1 109 ? -4.59 14.008 6.457 1 97.25 109 SER A CA 1
ATOM 823 C C . SER A 1 109 ? -5.477 14.844 7.371 1 97.25 109 SER A C 1
ATOM 825 O O . SER A 1 109 ? -6.684 14.617 7.453 1 97.25 109 SER A O 1
ATOM 827 N N . HIS A 1 110 ? -4.91 15.805 8.062 1 97.31 110 HIS A N 1
ATOM 828 C CA . HIS A 1 110 ? -5.668 16.703 8.93 1 97.31 110 HIS A CA 1
ATOM 829 C C . HIS A 1 110 ? -6.676 17.516 8.125 1 97.31 110 HIS A C 1
ATOM 831 O O . HIS A 1 110 ? -7.812 17.703 8.555 1 97.31 110 HIS A O 1
ATOM 837 N N . PHE A 1 111 ? -6.254 18 7.016 1 97.44 111 PHE A N 1
ATOM 838 C CA . PHE A 1 111 ? -7.113 18.797 6.145 1 97.44 111 PHE A CA 1
ATOM 839 C C . PHE A 1 111 ? -8.383 18.031 5.797 1 97.44 111 PHE A C 1
ATOM 841 O O . PHE A 1 111 ? -9.492 18.562 5.918 1 97.44 111 PHE A O 1
ATOM 848 N N . PHE A 1 112 ? -8.258 16.844 5.387 1 96.38 112 PHE A N 1
ATOM 849 C CA . PHE A 1 112 ? -9.406 16.062 4.953 1 96.38 112 PHE A CA 1
ATOM 850 C C . PHE A 1 112 ? -10.203 15.57 6.152 1 96.38 112 PHE A C 1
ATOM 852 O O . PHE A 1 112 ? -11.438 15.57 6.121 1 96.38 112 PHE A O 1
ATOM 859 N N . ALA A 1 113 ? -9.5 15.188 7.203 1 95.44 113 ALA A N 1
ATOM 860 C CA . ALA A 1 113 ? -10.172 14.695 8.398 1 95.44 113 ALA A CA 1
ATOM 861 C C . ALA A 1 113 ? -11.047 15.789 9.023 1 95.44 113 ALA A C 1
ATOM 863 O O . ALA A 1 113 ? -12.164 15.516 9.461 1 95.44 113 ALA A O 1
ATOM 864 N N . SER A 1 114 ? -10.555 16.984 9.047 1 95.06 114 SER A N 1
ATOM 865 C CA . SER A 1 114 ? -11.273 18.094 9.656 1 95.06 114 SER A CA 1
ATOM 866 C C . SER A 1 114 ? -12.547 18.422 8.875 1 95.06 114 SER A C 1
ATOM 868 O O . SER A 1 114 ? -13.422 19.141 9.375 1 95.06 114 SER A O 1
ATOM 870 N N . ARG A 1 115 ? -12.656 17.859 7.742 1 93.12 115 ARG A N 1
ATOM 871 C CA . ARG A 1 115 ? -13.82 18.094 6.891 1 93.12 115 ARG A CA 1
ATOM 872 C C . ARG A 1 115 ? -14.641 16.812 6.719 1 93.12 115 ARG A C 1
ATOM 874 O O . ARG A 1 115 ? -15.508 16.734 5.848 1 93.12 115 ARG A O 1
ATOM 881 N N . ASN A 1 116 ? -14.219 15.891 7.414 1 91.81 116 ASN A N 1
ATOM 882 C CA . ASN A 1 116 ? -14.891 14.594 7.426 1 91.81 116 ASN A CA 1
ATOM 883 C C . ASN A 1 116 ? -14.852 13.93 6.051 1 91.81 116 ASN A C 1
ATOM 885 O O . ASN A 1 116 ? -15.844 13.367 5.598 1 91.81 116 ASN A O 1
ATOM 889 N N . ILE A 1 117 ? -13.789 14.094 5.406 1 93.62 117 ILE A N 1
ATOM 890 C CA . ILE A 1 117 ? -13.57 13.461 4.113 1 93.62 117 ILE A CA 1
ATOM 891 C C . ILE A 1 117 ? -12.719 12.211 4.289 1 93.62 117 ILE A C 1
ATOM 893 O O . ILE A 1 117 ? -11.648 12.258 4.898 1 93.62 117 ILE A O 1
ATOM 897 N N . GLU A 1 118 ? -13.133 11.117 3.73 1 92.69 118 GLU A N 1
ATOM 898 C CA . GLU A 1 118 ? -12.453 9.836 3.871 1 92.69 118 GLU A CA 1
ATOM 899 C C . GLU A 1 118 ? -11.281 9.727 2.904 1 92.69 118 GLU A C 1
ATOM 901 O O . GLU A 1 118 ? -11.414 10.039 1.718 1 92.69 118 GLU A O 1
ATOM 906 N N . ILE A 1 119 ? -10.195 9.312 3.459 1 95.31 119 ILE A N 1
ATOM 907 C CA . ILE A 1 119 ? -9.055 8.945 2.619 1 95.31 119 ILE A CA 1
ATOM 908 C C . ILE A 1 119 ? -9.141 7.461 2.262 1 95.31 119 ILE A C 1
ATOM 910 O O . ILE A 1 119 ? -9.094 6.602 3.143 1 95.31 119 ILE A O 1
ATOM 914 N N . ALA A 1 120 ? -9.273 7.145 1.011 1 93.44 120 ALA A N 1
ATOM 915 C CA . ALA A 1 120 ? -9.469 5.77 0.557 1 93.44 120 ALA A CA 1
ATOM 916 C C . ALA A 1 120 ? -8.133 5.062 0.348 1 93.44 120 ALA A C 1
ATOM 918 O O . ALA A 1 120 ? -8.016 3.859 0.584 1 93.44 120 ALA A O 1
ATOM 919 N N . ASP A 1 121 ? -7.191 5.762 -0.1 1 95.75 121 ASP A N 1
ATOM 920 C CA . ASP A 1 121 ? -5.848 5.211 -0.245 1 95.75 121 ASP A CA 1
ATOM 921 C C . ASP A 1 121 ? -4.793 6.316 -0.229 1 95.75 121 ASP A C 1
ATOM 923 O O . ASP A 1 121 ? -5.113 7.488 -0.446 1 95.75 121 ASP A O 1
ATOM 927 N N . LEU A 1 122 ? -3.615 6.004 0.071 1 97.75 122 LEU A N 1
ATOM 928 C CA . LEU A 1 122 ? -2.506 6.941 0.209 1 97.75 122 LEU A CA 1
ATOM 929 C C . LEU A 1 122 ? -1.177 6.258 -0.09 1 97.75 122 LEU A C 1
ATOM 931 O O . LEU A 1 122 ? -0.923 5.148 0.387 1 97.75 122 LEU A O 1
ATOM 935 N N . ALA A 1 123 ? -0.419 6.809 -0.941 1 98.25 123 ALA A N 1
ATOM 936 C CA . ALA A 1 123 ? 0.943 6.375 -1.236 1 98.25 123 ALA A CA 1
ATOM 937 C C . ALA A 1 123 ? 1.911 7.555 -1.223 1 98.25 123 ALA A C 1
ATOM 939 O O . ALA A 1 123 ? 1.613 8.617 -1.777 1 98.25 123 ALA A O 1
ATOM 940 N N . THR A 1 124 ? 3.023 7.395 -0.592 1 98.19 124 THR A N 1
ATOM 941 C CA . THR A 1 124 ? 4.031 8.445 -0.564 1 98.19 124 THR A CA 1
ATOM 942 C C . THR A 1 124 ? 5.41 7.887 -0.901 1 98.19 124 THR A C 1
ATOM 944 O O . THR A 1 124 ? 5.652 6.688 -0.749 1 98.19 124 THR A O 1
ATOM 947 N N . ARG A 1 125 ? 6.234 8.742 -1.345 1 97.06 125 AR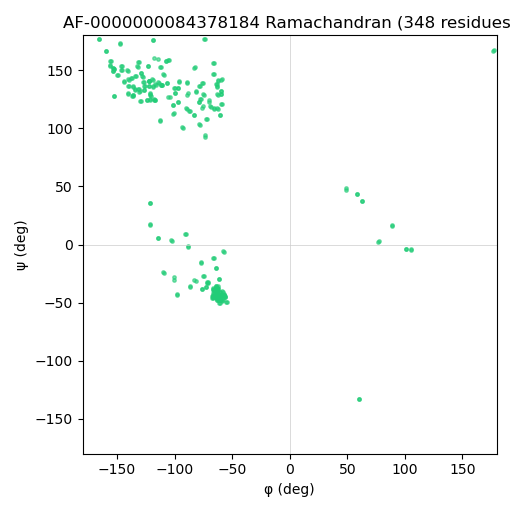G A N 1
ATOM 948 C CA . ARG A 1 125 ? 7.625 8.375 -1.596 1 97.06 125 ARG A CA 1
ATOM 949 C C . ARG A 1 125 ? 8.539 9.586 -1.471 1 97.06 125 ARG A C 1
ATOM 951 O O . ARG A 1 125 ? 8.141 10.711 -1.786 1 97.06 125 ARG A O 1
ATOM 958 N N . SER A 1 126 ? 9.688 9.297 -1.107 1 96.38 126 SER A N 1
ATOM 959 C CA . SER A 1 126 ? 10.773 10.266 -1.129 1 96.38 126 SER A CA 1
ATOM 960 C C . SER A 1 126 ? 11.75 9.984 -2.262 1 96.38 126 SER A C 1
ATOM 962 O O . SER A 1 126 ? 12.023 8.82 -2.576 1 96.38 126 SER A O 1
ATOM 964 N N . TYR A 1 127 ? 12.188 11.055 -2.906 1 94.31 127 TYR A N 1
ATOM 965 C CA . TYR A 1 127 ? 13.133 10.883 -4.004 1 94.31 127 TYR A CA 1
ATOM 966 C C . TYR A 1 127 ? 13.984 12.125 -4.191 1 94.31 127 TYR A C 1
ATOM 968 O O . TYR A 1 127 ? 13.57 13.234 -3.854 1 94.31 127 TYR A O 1
ATOM 976 N N . PRO A 1 128 ? 15.219 11.922 -4.66 1 94.25 128 PRO A N 1
ATOM 977 C CA . PRO A 1 128 ? 16.062 13.086 -4.918 1 94.25 128 PRO A CA 1
ATOM 978 C C . PRO A 1 128 ? 15.68 13.82 -6.195 1 94.25 128 PRO A C 1
ATOM 980 O O . PRO A 1 128 ? 15.398 13.195 -7.219 1 94.25 128 PRO A O 1
ATOM 983 N N . ALA A 1 129 ? 15.711 15.109 -6.09 1 93.56 129 ALA A N 1
ATOM 984 C CA . ALA A 1 129 ? 15.469 15.914 -7.289 1 93.56 129 ALA A CA 1
ATOM 985 C C . ALA A 1 129 ? 16.547 15.656 -8.344 1 93.56 129 ALA A C 1
ATOM 987 O O . ALA A 1 129 ? 17.719 15.5 -8.008 1 93.56 129 ALA A O 1
ATOM 988 N N . ALA A 1 130 ? 16.203 15.602 -9.688 1 88.5 130 ALA A N 1
ATOM 989 C CA . ALA A 1 130 ? 17.078 15.211 -10.797 1 88.5 130 ALA A CA 1
ATOM 990 C C . ALA A 1 130 ? 18.312 16.109 -10.867 1 88.5 130 ALA A C 1
ATOM 992 O O . ALA A 1 130 ? 19.438 15.617 -11.016 1 88.5 130 ALA A O 1
ATOM 993 N N . HIS A 1 131 ? 18.219 17.375 -10.742 1 89.62 131 HIS A N 1
ATOM 994 C CA . HIS A 1 131 ? 19.312 18.297 -11 1 89.62 131 HIS A CA 1
ATOM 995 C C . HIS A 1 131 ? 19.969 18.75 -9.695 1 89.62 131 HIS A C 1
ATOM 997 O O . HIS A 1 131 ? 21.188 18.844 -9.617 1 89.62 131 HIS A O 1
ATOM 1003 N N . THR A 1 132 ? 19.297 18.797 -8.609 1 91.81 132 THR A N 1
ATOM 1004 C CA . THR A 1 132 ? 19.812 19.391 -7.379 1 91.81 132 THR A CA 1
ATOM 1005 C C . THR A 1 132 ? 20.094 18.328 -6.332 1 91.81 132 THR A C 1
ATOM 1007 O O . THR A 1 132 ? 20.844 18.562 -5.379 1 91.81 132 THR A O 1
ATOM 1010 N N . GLY A 1 133 ? 19.422 17.219 -6.469 1 92.31 133 GLY A N 1
ATOM 1011 C CA . GLY A 1 133 ? 19.531 16.188 -5.457 1 92.31 133 GLY A CA 1
ATOM 1012 C C . GLY A 1 133 ? 18.75 16.484 -4.191 1 92.31 133 GLY A C 1
ATOM 1013 O O . GLY A 1 133 ? 18.828 15.742 -3.215 1 92.31 133 GLY A O 1
ATOM 1014 N N . SER A 1 134 ? 18.062 17.578 -4.188 1 95.38 134 SER A N 1
ATOM 1015 C CA . SER A 1 134 ? 17.25 17.953 -3.031 1 95.38 134 SER A CA 1
ATOM 1016 C C . SER A 1 134 ? 16.203 16.891 -2.723 1 95.38 134 SER A C 1
ATOM 1018 O O . SER A 1 134 ? 15.602 16.312 -3.637 1 95.38 134 SER A O 1
ATOM 1020 N N . PRO A 1 135 ? 15.992 16.688 -1.411 1 95.62 135 PRO A N 1
ATOM 1021 C CA . PRO A 1 135 ? 14.984 15.68 -1.053 1 95.62 135 PRO A CA 1
ATOM 1022 C C . PRO A 1 135 ? 13.562 16.125 -1.391 1 95.62 135 PRO A C 1
ATOM 1024 O O . PRO A 1 135 ? 13.078 17.109 -0.847 1 95.62 135 PRO A O 1
ATOM 1027 N N . MET A 1 136 ? 12.953 15.344 -2.262 1 97.56 136 MET A N 1
ATOM 1028 C CA . MET A 1 136 ? 11.578 15.617 -2.662 1 97.56 136 MET A CA 1
ATOM 1029 C C . MET A 1 136 ? 10.625 14.594 -2.057 1 97.56 136 MET A C 1
ATOM 1031 O O . MET A 1 136 ? 11.047 13.508 -1.655 1 97.56 136 MET A O 1
ATOM 1035 N N . PHE A 1 137 ? 9.414 14.969 -1.974 1 98 137 PHE A N 1
ATOM 1036 C CA . PHE A 1 137 ? 8.367 14.133 -1.406 1 98 137 PHE A CA 1
ATOM 1037 C C . PHE A 1 137 ? 7.105 14.188 -2.264 1 98 137 PHE A C 1
ATOM 1039 O O . PHE A 1 137 ? 6.633 15.273 -2.605 1 98 137 PHE A O 1
ATOM 1046 N N . ALA A 1 138 ? 6.613 12.992 -2.602 1 98.5 138 ALA A N 1
ATOM 1047 C CA . ALA A 1 138 ? 5.402 12.898 -3.412 1 98.5 138 ALA A CA 1
ATOM 1048 C C . ALA A 1 138 ? 4.289 12.172 -2.66 1 98.5 138 ALA A C 1
ATOM 1050 O O . ALA A 1 138 ? 4.539 11.164 -1.999 1 98.5 138 ALA A O 1
ATOM 1051 N N . VAL A 1 139 ? 3.115 12.719 -2.75 1 98.62 139 VAL A N 1
ATOM 1052 C CA . VAL A 1 139 ? 1.927 12.125 -2.145 1 98.62 139 VAL A CA 1
ATOM 1053 C C . VAL A 1 139 ? 0.855 11.914 -3.211 1 98.62 139 VAL A C 1
ATOM 1055 O O . VAL A 1 139 ? 0.497 12.844 -3.936 1 98.62 139 VAL A O 1
ATOM 1058 N N . GLN A 1 140 ? 0.423 10.711 -3.316 1 98.25 140 GLN A N 1
ATOM 1059 C CA . GLN A 1 140 ? -0.745 10.367 -4.121 1 98.25 140 GLN A CA 1
ATOM 1060 C C . GLN A 1 140 ? -1.853 9.773 -3.258 1 98.25 140 GLN A C 1
ATOM 1062 O O . GLN A 1 140 ? -1.625 8.805 -2.523 1 98.25 140 GLN A O 1
ATOM 1067 N N . MET A 1 141 ? -3.053 10.359 -3.312 1 97.62 141 MET A N 1
ATOM 1068 C CA . MET A 1 141 ? -4.121 9.797 -2.488 1 97.62 141 MET A CA 1
ATOM 1069 C C . MET A 1 141 ? -5.469 9.93 -3.184 1 97.62 141 MET A C 1
ATOM 1071 O O . MET A 1 141 ? -5.621 10.727 -4.113 1 97.62 141 MET A O 1
ATOM 1075 N N . SER A 1 142 ? -6.309 9.102 -2.871 1 96.62 142 SER A N 1
ATOM 1076 C CA . SER A 1 142 ? -7.711 9.188 -3.268 1 96.62 142 SER A CA 1
ATOM 1077 C C . SER A 1 142 ? -8.609 9.469 -2.066 1 96.62 142 SER A C 1
ATOM 1079 O O . SER A 1 142 ? -8.391 8.914 -0.984 1 96.62 142 SER A O 1
ATOM 1081 N N . VAL A 1 143 ? -9.531 10.352 -2.312 1 95.56 143 VAL A N 1
ATOM 1082 C CA . VAL A 1 143 ? -10.469 10.703 -1.246 1 95.56 143 VAL A CA 1
ATOM 1083 C C . VAL A 1 143 ? -11.898 10.594 -1.758 1 95.56 143 VAL A C 1
ATOM 1085 O O . VAL A 1 143 ? -12.148 10.734 -2.957 1 95.56 143 VAL A O 1
ATOM 1088 N N . ASN A 1 144 ? -12.734 10.234 -0.832 1 94.06 144 ASN A N 1
ATOM 1089 C CA . ASN A 1 144 ? -14.164 10.219 -1.127 1 94.06 144 ASN A CA 1
ATOM 1090 C C . ASN A 1 144 ? -14.867 11.445 -0.561 1 94.06 144 ASN A C 1
ATOM 1092 O O . ASN A 1 144 ? -15.039 11.57 0.654 1 94.06 144 ASN A O 1
ATOM 1096 N N . VAL A 1 145 ? -15.336 12.289 -1.466 1 94.5 145 VAL A N 1
ATOM 1097 C CA . VAL A 1 145 ? -15.922 13.562 -1.058 1 94.5 145 VAL A CA 1
ATOM 1098 C C . VAL A 1 145 ? -17.438 13.43 -1 1 94.5 145 VAL A C 1
ATOM 1100 O O . VAL A 1 145 ? -18.094 13.156 -2.014 1 94.5 145 VAL A O 1
ATOM 1103 N N . PRO A 1 146 ? -17.938 13.727 0.167 1 92.38 146 PRO A N 1
ATOM 1104 C CA . PRO A 1 146 ? -19.391 13.656 0.29 1 92.38 146 PRO A CA 1
ATOM 1105 C C . PRO A 1 146 ? -20.109 14.703 -0.555 1 92.38 146 PRO A C 1
ATOM 1107 O O . PRO A 1 146 ? -19.547 15.766 -0.836 1 92.38 146 PRO A O 1
ATOM 1110 N N . GLY A 1 147 ? -21.344 14.383 -0.86 1 89.69 147 GLY A N 1
ATOM 1111 C CA . GLY A 1 147 ? -22.156 15.297 -1.646 1 89.69 147 GLY A CA 1
ATOM 1112 C C . GLY A 1 147 ? -22.422 16.609 -0.937 1 89.69 147 GLY A C 1
ATOM 1113 O O . GLY A 1 147 ? -22.766 17.609 -1.576 1 89.69 147 GLY A O 1
ATOM 1114 N N . SER A 1 148 ? -22.281 16.625 0.291 1 89.62 148 SER A N 1
ATOM 1115 C CA . SER A 1 148 ? -22.562 17.812 1.093 1 89.62 148 SER A CA 1
ATOM 1116 C C . SER A 1 148 ? -21.438 18.844 0.983 1 89.62 148 SER A C 1
ATOM 1118 O O . SER A 1 148 ? -21.609 20 1.348 1 89.62 148 SER A O 1
ATOM 1120 N N . VAL A 1 149 ? -20.359 18.391 0.494 1 90.25 149 VAL A N 1
ATOM 1121 C CA . VAL A 1 149 ? -19.203 19.266 0.393 1 90.25 149 VAL A CA 1
ATOM 1122 C C . VAL A 1 149 ? -19.219 20 -0.947 1 90.25 149 VAL A C 1
ATOM 1124 O O . VAL A 1 149 ? -19.438 19.391 -1.994 1 90.25 149 VAL A O 1
ATOM 1127 N N . HIS A 1 150 ? -19.078 21.344 -0.913 1 90.56 150 HIS A N 1
ATOM 1128 C CA . HIS A 1 150 ? -18.938 22.141 -2.123 1 90.56 150 HIS A CA 1
ATOM 1129 C C . HIS A 1 150 ? -17.531 22 -2.715 1 90.56 150 HIS A C 1
ATOM 1131 O O . HIS A 1 150 ? -16.562 22.516 -2.148 1 90.56 150 HIS A O 1
ATOM 1137 N N . LEU A 1 151 ? -17.469 21.531 -3.854 1 90.25 151 LEU A N 1
ATOM 1138 C CA . LEU A 1 151 ? -16.203 21.172 -4.461 1 90.25 151 LEU A CA 1
ATOM 1139 C C . LEU A 1 151 ? -15.344 22.391 -4.711 1 90.25 151 LEU A C 1
ATOM 1141 O O . LEU A 1 151 ? -14.125 22.359 -4.523 1 90.25 151 LEU A O 1
ATOM 1145 N N . SER A 1 152 ? -15.992 23.422 -5.207 1 93.56 152 SER A N 1
ATOM 1146 C CA . SER A 1 152 ? -15.242 24.641 -5.457 1 93.56 152 SER A CA 1
ATOM 1147 C C . SER A 1 152 ? -14.586 25.156 -4.184 1 93.56 152 SER A C 1
ATOM 1149 O O . SER A 1 152 ? -13.422 25.578 -4.203 1 93.56 152 SER A O 1
ATOM 1151 N N . GLN A 1 153 ? -15.328 25.062 -3.174 1 94.69 153 GLN A N 1
ATOM 1152 C CA . GLN A 1 153 ? -14.797 25.484 -1.888 1 94.69 153 GLN A CA 1
ATOM 1153 C C . GLN A 1 153 ? -13.656 24.578 -1.431 1 94.69 153 GLN A C 1
ATOM 1155 O O . GLN A 1 153 ? -12.633 25.062 -0.937 1 94.69 153 GLN A O 1
ATOM 1160 N N . LEU A 1 154 ? -13.844 23.312 -1.548 1 95.88 154 LEU A N 1
ATOM 1161 C CA . LEU A 1 154 ? -12.82 22.359 -1.18 1 95.88 154 LEU A CA 1
ATOM 1162 C C . LEU A 1 154 ? -11.523 22.625 -1.937 1 95.88 154 LEU A C 1
ATOM 1164 O O . LEU A 1 154 ? -10.438 22.625 -1.345 1 95.88 154 LEU A O 1
ATOM 1168 N N . ARG A 1 155 ? -11.609 22.859 -3.18 1 95.81 155 ARG A N 1
ATOM 1169 C CA . ARG A 1 155 ? -10.445 23.141 -4.016 1 95.81 155 ARG A CA 1
ATOM 1170 C C . ARG A 1 155 ? -9.734 24.406 -3.564 1 95.81 155 ARG A C 1
ATOM 1172 O O . ARG A 1 155 ? -8.508 24.438 -3.473 1 95.81 155 ARG A O 1
ATOM 1179 N N . ASP A 1 156 ? -10.516 25.422 -3.283 1 96.81 156 ASP A N 1
ATOM 1180 C CA . ASP A 1 156 ? -9.953 26.688 -2.824 1 96.81 156 ASP A CA 1
ATOM 1181 C C . ASP A 1 156 ? -9.203 26.5 -1.508 1 96.81 156 ASP A C 1
ATOM 1183 O O . ASP A 1 156 ? -8.078 26.984 -1.357 1 96.81 156 ASP A O 1
ATOM 1187 N N . GLU A 1 157 ? -9.82 25.859 -0.658 1 96.94 157 GLU A N 1
ATOM 1188 C CA . GLU A 1 157 ? -9.211 25.625 0.648 1 96.94 157 GLU A CA 1
ATOM 1189 C C . GLU A 1 157 ? -7.969 24.75 0.529 1 96.94 157 GLU A C 1
ATOM 1191 O O . GLU A 1 157 ? -6.98 24.953 1.232 1 96.94 157 GLU A O 1
ATOM 1196 N N . PHE A 1 158 ? -8.07 23.781 -0.314 1 97.81 158 PHE A N 1
ATOM 1197 C CA . PHE A 1 158 ? -6.918 22.922 -0.552 1 97.81 158 PHE A CA 1
ATOM 1198 C C . PHE A 1 158 ? -5.75 23.719 -1.116 1 97.81 158 PHE A C 1
ATOM 1200 O O . PHE A 1 158 ? -4.605 23.531 -0.695 1 97.81 158 PHE A O 1
ATOM 1207 N N . MET A 1 159 ? -6.043 24.562 -2.027 1 96.62 159 MET A N 1
ATOM 1208 C CA . MET A 1 159 ? -4.996 25.391 -2.627 1 96.62 159 MET A CA 1
ATOM 1209 C C . MET A 1 159 ? -4.387 26.328 -1.594 1 96.62 159 MET A C 1
ATOM 1211 O O . MET A 1 159 ? -3.191 26.625 -1.648 1 96.62 159 MET A O 1
ATOM 1215 N N . GLU A 1 160 ? -5.164 26.781 -0.75 1 97.19 160 GLU A N 1
ATOM 1216 C CA . GLU A 1 160 ? -4.664 27.641 0.316 1 97.19 160 GLU A CA 1
ATOM 1217 C C . GLU A 1 160 ? -3.631 26.922 1.175 1 97.19 160 GLU A C 1
ATOM 1219 O O . GLU A 1 160 ? -2.574 27.469 1.484 1 97.19 160 GLU A O 1
ATOM 1224 N N . ILE A 1 161 ? -3.973 25.688 1.566 1 95.62 161 ILE A N 1
ATOM 1225 C CA . ILE A 1 161 ? -3.037 24.922 2.383 1 95.62 161 ILE A CA 1
ATOM 1226 C C . ILE A 1 161 ? -1.772 24.625 1.581 1 95.62 161 ILE A C 1
ATOM 1228 O O . ILE A 1 161 ? -0.669 24.625 2.133 1 95.62 161 ILE A O 1
ATOM 1232 N N . CYS A 1 162 ? -1.919 24.344 0.337 1 97.38 162 CYS A N 1
ATOM 1233 C CA . CYS A 1 162 ? -0.765 24.109 -0.524 1 97.38 162 CYS A CA 1
ATOM 1234 C C . CYS A 1 162 ? 0.145 25.328 -0.561 1 97.38 162 CYS A C 1
ATOM 1236 O O . CYS A 1 162 ? 1.368 25.203 -0.479 1 97.38 162 CYS A O 1
ATOM 1238 N N . ASP A 1 163 ? -0.448 26.453 -0.668 1 96.94 163 ASP A N 1
ATOM 1239 C CA . ASP A 1 163 ? 0.318 27.688 -0.7 1 96.94 163 ASP A CA 1
ATOM 1240 C C . ASP A 1 163 ? 1.041 27.922 0.625 1 96.94 163 ASP A C 1
ATOM 1242 O O . ASP A 1 163 ? 2.223 28.266 0.64 1 96.94 163 ASP A O 1
ATOM 1246 N N . GLN A 1 164 ? 0.334 27.719 1.637 1 95.94 164 GLN A N 1
ATOM 1247 C CA . GLN A 1 164 ? 0.872 27.953 2.973 1 95.94 164 GLN A CA 1
ATOM 1248 C C . GLN A 1 164 ? 2.061 27.047 3.26 1 95.94 164 GLN A C 1
ATOM 1250 O O . GLN A 1 164 ? 3.027 27.453 3.902 1 95.94 164 GLN A O 1
ATOM 1255 N N . LEU A 1 165 ? 1.994 25.828 2.754 1 94.94 165 LEU A N 1
ATOM 1256 C CA . LEU A 1 165 ? 2.994 24.812 3.092 1 94.94 165 LEU A CA 1
ATOM 1257 C C . LEU A 1 165 ? 3.98 24.625 1.945 1 94.94 165 LEU A C 1
ATOM 1259 O O . LEU A 1 165 ? 4.844 23.75 2.006 1 94.94 165 LEU A O 1
ATOM 1263 N N . ASN A 1 166 ? 3.844 25.406 0.916 1 96.75 166 ASN A N 1
ATOM 1264 C CA . ASN A 1 166 ? 4.691 25.344 -0.27 1 96.75 166 ASN A CA 1
ATOM 1265 C C . ASN A 1 166 ? 4.633 23.969 -0.919 1 96.75 166 ASN A C 1
ATOM 1267 O O . ASN A 1 166 ? 5.672 23.359 -1.199 1 96.75 166 ASN A O 1
ATOM 1271 N N . LEU A 1 167 ? 3.426 23.484 -0.988 1 97.75 167 LEU A N 1
ATOM 1272 C CA . LEU A 1 167 ? 3.15 22.234 -1.697 1 97.75 167 LEU A CA 1
ATOM 1273 C C . LEU A 1 167 ? 2.67 22.516 -3.117 1 97.75 167 LEU A C 1
ATOM 1275 O O . LEU A 1 167 ? 1.964 23.5 -3.357 1 97.75 167 LEU A O 1
ATOM 1279 N N . ASP A 1 168 ? 3.117 21.734 -4.027 1 98.06 168 ASP A N 1
ATOM 1280 C CA . ASP A 1 168 ? 2.521 21.688 -5.359 1 98.06 168 ASP A CA 1
ATOM 1281 C C . ASP A 1 168 ? 1.45 20.609 -5.453 1 98.06 168 ASP A C 1
ATOM 1283 O O . ASP A 1 168 ? 1.767 19.422 -5.613 1 98.06 168 ASP A O 1
ATOM 1287 N N . GLY A 1 169 ? 0.193 21.047 -5.348 1 97.81 169 GLY A N 1
ATOM 1288 C CA . GLY A 1 169 ? -0.884 20.078 -5.207 1 97.81 169 GLY A CA 1
ATOM 1289 C C . GLY A 1 169 ? -1.945 20.203 -6.281 1 97.81 169 GLY A C 1
ATOM 1290 O O . GLY A 1 169 ? -2.121 21.281 -6.863 1 97.81 169 GLY A O 1
ATOM 1291 N N . LEU A 1 170 ? -2.596 19.125 -6.539 1 97.12 170 LEU A N 1
ATOM 1292 C CA . LEU A 1 170 ? -3.719 19.047 -7.469 1 97.12 170 LEU A CA 1
ATOM 1293 C C . LEU A 1 170 ? -4.805 18.125 -6.922 1 97.12 170 LEU A C 1
ATOM 1295 O O . LEU A 1 170 ? -4.508 17.109 -6.293 1 97.12 170 LEU A O 1
ATOM 1299 N N . ILE A 1 171 ? -6.023 18.484 -7.137 1 96.69 171 ILE A N 1
ATOM 1300 C CA . ILE A 1 171 ? -7.184 17.656 -6.812 1 96.69 171 ILE A CA 1
ATOM 1301 C C . ILE A 1 171 ? -8.109 17.562 -8.023 1 96.69 171 ILE A C 1
ATOM 1303 O O . ILE A 1 171 ? -8.492 18.594 -8.602 1 96.69 171 ILE A O 1
ATOM 1307 N N . GLU A 1 172 ? -8.367 16.359 -8.422 1 95.81 172 GLU A N 1
ATOM 1308 C CA . GLU A 1 172 ? -9.195 16.188 -9.609 1 95.81 172 GLU A CA 1
ATOM 1309 C C . GLU A 1 172 ? -10.148 15 -9.438 1 95.81 172 GLU A C 1
ATOM 1311 O O . GLU A 1 172 ? -9.82 14.023 -8.758 1 95.81 172 GLU A O 1
ATOM 1316 N N . PRO A 1 173 ? -11.281 15.102 -10.094 1 92.06 173 PRO A N 1
ATOM 1317 C CA . PRO A 1 173 ? -12.164 13.938 -10.062 1 92.06 173 PRO A CA 1
ATOM 1318 C C . PRO A 1 173 ? -11.555 12.703 -10.727 1 92.06 173 PRO A C 1
ATOM 1320 O O . PRO A 1 173 ? -10.797 12.828 -11.695 1 92.06 173 PRO A O 1
ATOM 1323 N N . VAL A 1 174 ? -11.75 11.539 -10.008 1 86.88 174 VAL A N 1
ATOM 1324 C CA . VAL A 1 174 ? -11.305 10.289 -10.625 1 86.88 174 VAL A CA 1
ATOM 1325 C C . VAL A 1 174 ? -12.25 9.914 -11.758 1 86.88 174 VAL A C 1
ATOM 1327 O O . VAL A 1 174 ? -13.477 9.93 -11.594 1 86.88 174 VAL A O 1
ATOM 1330 N N . LYS A 1 175 ? -11.805 10.047 -12.969 1 62.91 175 LYS A N 1
ATOM 1331 C CA . LYS A 1 175 ? -12.602 9.727 -14.148 1 62.91 1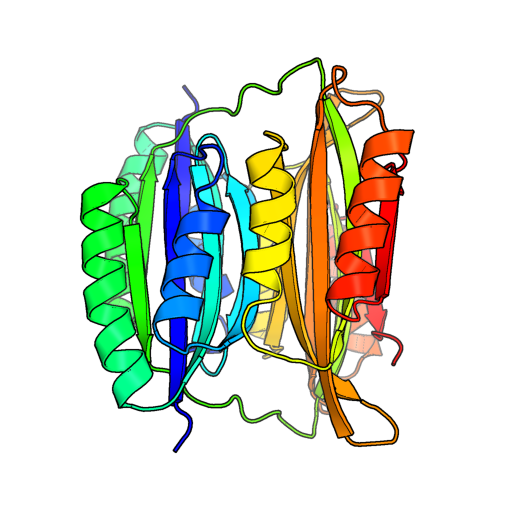75 LYS A CA 1
ATOM 1332 C C . LYS A 1 175 ? -13.023 8.266 -14.156 1 62.91 175 LYS A C 1
ATOM 1334 O O . LYS A 1 175 ? -12.211 7.379 -13.883 1 62.91 175 LYS A O 1
ATOM 1339 N N . ALA A 1 176 ? -14.32 7.953 -13.992 1 49.66 176 ALA A N 1
ATOM 1340 C CA . ALA A 1 176 ? -14.852 6.621 -14.266 1 49.66 176 ALA A CA 1
ATOM 1341 C C . ALA A 1 176 ? -14.18 6.004 -15.484 1 49.66 176 ALA A C 1
ATOM 1343 O O . ALA A 1 176 ? -13.773 6.719 -16.406 1 49.66 176 ALA A O 1
ATOM 1344 N N . MET B 1 1 ? 22.641 10.102 14.625 1 78.81 1 MET B N 1
ATOM 1345 C CA . MET B 1 1 ? 22.578 9.352 13.367 1 78.81 1 MET B CA 1
ATOM 1346 C C . MET B 1 1 ? 21.141 8.961 13.031 1 78.81 1 MET B C 1
ATOM 1348 O O . MET B 1 1 ? 20.344 8.703 13.93 1 78.81 1 MET B O 1
ATOM 1352 N N . SER B 1 2 ? 20.719 9.047 11.75 1 88.81 2 SER B N 1
ATOM 1353 C CA . SER B 1 2 ? 19.344 8.797 11.352 1 88.81 2 SER B CA 1
ATOM 1354 C C . SER B 1 2 ? 19.047 7.305 11.281 1 88.81 2 SER B C 1
ATOM 1356 O O . SER B 1 2 ? 19.875 6.523 10.82 1 88.81 2 SER B O 1
ATOM 1358 N N . GLN B 1 3 ? 18.078 6.957 12.023 1 94.31 3 GLN B N 1
ATOM 1359 C CA . GLN B 1 3 ? 17.609 5.574 12.031 1 94.31 3 GLN B CA 1
ATOM 1360 C C . GLN B 1 3 ? 16.281 5.438 11.281 1 94.31 3 GLN B C 1
ATOM 1362 O O . GLN B 1 3 ? 15.602 6.43 11.039 1 94.31 3 GLN B O 1
ATOM 1367 N N . LEU B 1 4 ? 16.047 4.176 10.875 1 96.81 4 LEU B N 1
ATOM 1368 C CA . LEU B 1 4 ? 14.812 3.883 10.148 1 96.81 4 LEU B CA 1
ATOM 1369 C C . LEU B 1 4 ? 14.008 2.809 10.867 1 96.81 4 LEU B C 1
ATOM 1371 O O . LEU B 1 4 ? 14.57 1.844 11.391 1 96.81 4 LEU B O 1
ATOM 1375 N N . ILE B 1 5 ? 12.688 3.045 10.844 1 97.25 5 ILE B N 1
ATOM 1376 C CA . ILE B 1 5 ? 11.789 2.002 11.336 1 97.25 5 ILE B CA 1
ATOM 1377 C C . ILE B 1 5 ? 10.633 1.812 10.352 1 97.25 5 ILE B C 1
ATOM 1379 O O . ILE B 1 5 ? 10.227 2.756 9.672 1 97.25 5 ILE B O 1
ATOM 1383 N N . VAL B 1 6 ? 10.203 0.584 10.219 1 97.81 6 VAL B N 1
ATOM 1384 C CA . VAL B 1 6 ? 9 0.243 9.469 1 97.81 6 VAL B CA 1
ATOM 1385 C C . VAL B 1 6 ? 7.836 0.025 10.43 1 97.81 6 VAL B C 1
ATOM 1387 O O . VAL B 1 6 ? 7.996 -0.607 11.477 1 97.81 6 VAL B O 1
ATOM 1390 N N . LEU B 1 7 ? 6.68 0.614 10.086 1 97.88 7 LEU B N 1
ATOM 1391 C CA . LEU B 1 7 ? 5.465 0.461 10.875 1 97.88 7 LEU B CA 1
ATOM 1392 C C . LEU B 1 7 ? 4.336 -0.125 10.031 1 97.88 7 LEU B C 1
ATOM 1394 O O . LEU B 1 7 ? 4.191 0.219 8.859 1 97.88 7 LEU B O 1
ATOM 1398 N N . SER B 1 8 ? 3.578 -0.992 10.609 1 98.19 8 SER B N 1
ATOM 1399 C CA . SER B 1 8 ? 2.25 -1.322 10.094 1 98.19 8 SER B CA 1
ATOM 1400 C C . SER B 1 8 ? 1.169 -0.997 11.125 1 98.19 8 SER B C 1
ATOM 1402 O O . SER B 1 8 ? 1.388 -1.133 12.328 1 98.19 8 SER B O 1
ATOM 1404 N N . ALA B 1 9 ? 0.117 -0.532 10.703 1 97.81 9 ALA B N 1
ATOM 1405 C CA . ALA B 1 9 ? -1.011 -0.216 11.57 1 97.81 9 ALA B CA 1
ATOM 1406 C C . ALA B 1 9 ? -2.326 -0.684 10.961 1 97.81 9 ALA B C 1
ATOM 1408 O O . ALA B 1 9 ? -2.592 -0.437 9.781 1 97.81 9 ALA B O 1
ATOM 1409 N N . ILE B 1 10 ? -3.092 -1.43 11.719 1 97.5 10 ILE B N 1
ATOM 1410 C CA . ILE B 1 10 ? -4.441 -1.82 11.336 1 97.5 10 ILE B CA 1
ATOM 1411 C C . ILE B 1 10 ? -5.426 -1.444 12.438 1 97.5 10 ILE B C 1
ATOM 1413 O O . ILE B 1 10 ? -5.156 -1.679 13.625 1 97.5 10 ILE B O 1
ATOM 1417 N N . GLY B 1 11 ? -6.496 -0.843 12.07 1 95.5 11 GLY B N 1
ATOM 1418 C CA . GLY B 1 11 ? -7.543 -0.511 13.023 1 95.5 11 GLY B CA 1
ATOM 1419 C C . GLY B 1 11 ? -8.852 -0.122 12.359 1 95.5 11 GLY B C 1
ATOM 1420 O O . GLY B 1 11 ? -8.945 -0.089 11.133 1 95.5 11 GLY B O 1
ATOM 1421 N N . THR B 1 12 ? -9.812 0.115 13.18 1 91.81 12 THR B N 1
ATOM 1422 C CA . THR B 1 12 ? -11.109 0.531 12.648 1 91.81 12 THR B CA 1
ATOM 1423 C C . THR B 1 12 ? -10.977 1.829 11.859 1 91.81 12 THR B C 1
ATOM 1425 O O . THR B 1 12 ? -10.344 2.781 12.32 1 91.81 12 THR B O 1
ATOM 1428 N N . ASP B 1 13 ? -11.555 1.706 10.648 1 88.44 13 ASP B N 1
ATOM 1429 C CA . ASP B 1 13 ? -11.477 2.877 9.781 1 88.44 13 ASP B CA 1
ATOM 1430 C C . ASP B 1 13 ? -12.43 3.975 10.25 1 88.44 13 ASP B C 1
ATOM 1432 O O . ASP B 1 13 ? -13.609 3.965 9.914 1 88.44 13 ASP B O 1
ATOM 1436 N N . ARG B 1 14 ? -11.938 4.863 11.008 1 83.31 14 ARG B N 1
ATOM 1437 C CA . ARG B 1 14 ? -12.703 6.016 11.469 1 83.31 14 ARG B CA 1
ATOM 1438 C C . ARG B 1 14 ? -12.086 7.32 10.969 1 83.31 14 ARG B C 1
ATOM 1440 O O . ARG B 1 14 ? -10.914 7.355 10.609 1 83.31 14 ARG B O 1
ATOM 1447 N N . ALA B 1 15 ? -12.953 8.344 11 1 79.56 15 ALA B N 1
ATOM 1448 C CA . ALA B 1 15 ? -12.461 9.656 10.586 1 79.56 15 ALA B CA 1
ATOM 1449 C C . ALA B 1 15 ? -11.297 10.109 11.461 1 79.56 15 ALA B C 1
ATOM 1451 O O . ALA B 1 15 ? -11.375 10.039 12.695 1 79.56 15 ALA B O 1
ATOM 1452 N N . GLY B 1 16 ? -10.117 10.367 10.805 1 89.38 16 GLY B N 1
ATOM 1453 C CA . GLY B 1 16 ? -9.023 10.992 11.531 1 89.38 16 GLY B CA 1
ATOM 1454 C C . GLY B 1 16 ? -7.961 10 11.969 1 89.38 16 GLY B C 1
ATOM 1455 O O . GLY B 1 16 ? -6.969 10.375 12.586 1 89.38 16 GLY B O 1
ATOM 1456 N N . VAL B 1 17 ? -8.094 8.742 11.766 1 92.69 17 VAL B N 1
ATOM 1457 C CA . VAL B 1 17 ? -7.145 7.754 12.266 1 92.69 17 VAL B CA 1
ATOM 1458 C C . VAL B 1 17 ? -5.766 8.008 11.656 1 92.69 17 VAL B C 1
ATOM 1460 O O . VAL B 1 17 ? -4.754 7.957 12.359 1 92.69 17 VAL B O 1
ATOM 1463 N N . VAL B 1 18 ? -5.758 8.266 10.406 1 95.19 18 VAL B N 1
ATOM 1464 C CA . VAL B 1 18 ? -4.492 8.57 9.742 1 95.19 18 VAL B CA 1
ATOM 1465 C C . VAL B 1 18 ? -3.9 9.852 10.328 1 95.19 18 VAL B C 1
ATOM 1467 O O . VAL B 1 18 ? -2.693 9.93 10.57 1 95.19 18 VAL B O 1
ATOM 1470 N N . ASN B 1 19 ? -4.785 10.742 10.555 1 95.69 19 ASN B N 1
ATOM 1471 C CA . ASN B 1 19 ? -4.398 12 11.188 1 95.69 19 ASN B CA 1
ATOM 1472 C C . ASN B 1 19 ? -3.758 11.766 12.547 1 95.69 19 ASN B C 1
ATOM 1474 O O . ASN B 1 19 ? -2.691 12.312 12.844 1 95.69 19 ASN B O 1
ATOM 1478 N N . ASP B 1 20 ? -4.352 10.984 13.359 1 96 20 ASP B N 1
ATOM 1479 C CA . ASP B 1 20 ? -3.844 10.695 14.703 1 96 20 ASP B CA 1
ATOM 1480 C C . ASP B 1 20 ? -2.471 10.031 14.633 1 96 20 ASP B C 1
ATOM 1482 O O . ASP B 1 20 ? -1.546 10.422 15.344 1 96 20 ASP B O 1
ATOM 1486 N N . LEU B 1 21 ? -2.33 9.047 13.82 1 97.25 21 LEU B N 1
ATOM 1487 C CA . LEU B 1 21 ? -1.096 8.281 13.68 1 97.25 21 LEU B CA 1
ATOM 1488 C C . LEU B 1 21 ? 0.042 9.172 13.188 1 97.25 21 LEU B C 1
ATOM 1490 O O . LEU B 1 21 ? 1.133 9.164 13.766 1 97.25 21 LEU B O 1
ATOM 1494 N N . THR B 1 22 ? -0.235 9.961 12.188 1 97.75 22 THR B N 1
ATOM 1495 C CA . THR B 1 22 ? 0.815 10.773 11.586 1 97.75 22 THR B CA 1
ATOM 1496 C C . THR B 1 22 ? 1.16 11.961 12.484 1 97.75 22 THR B C 1
ATOM 1498 O O . THR B 1 22 ? 2.293 12.445 12.477 1 97.75 22 THR B O 1
ATOM 1501 N N . LYS B 1 23 ? 0.189 12.375 13.273 1 97.56 23 LYS B N 1
ATOM 1502 C CA . LYS B 1 23 ? 0.466 13.406 14.266 1 97.56 23 LYS B CA 1
ATOM 1503 C C . LYS B 1 23 ? 1.481 12.922 15.297 1 97.56 23 LYS B C 1
ATOM 1505 O O . LYS B 1 23 ? 2.418 13.648 15.641 1 97.56 23 LYS B O 1
ATOM 1510 N N . VAL B 1 24 ? 1.232 11.75 15.789 1 97.81 24 VAL B N 1
ATOM 1511 C CA . VAL B 1 24 ? 2.141 11.18 16.781 1 97.81 24 VAL B CA 1
ATOM 1512 C C . VAL B 1 24 ? 3.553 11.102 16.203 1 97.81 24 VAL B C 1
ATOM 1514 O O . VAL B 1 24 ? 4.523 11.445 16.891 1 97.81 24 VAL B O 1
ATOM 1517 N N . ILE B 1 25 ? 3.678 10.672 14.969 1 98.06 25 ILE B N 1
ATOM 1518 C CA . ILE B 1 25 ? 4.973 10.555 14.312 1 98.06 25 ILE B CA 1
ATOM 1519 C C . ILE B 1 25 ? 5.641 11.922 14.227 1 98.06 25 ILE B C 1
ATOM 1521 O O . ILE B 1 25 ? 6.816 12.07 14.57 1 98.06 25 ILE B O 1
ATOM 1525 N N . LEU B 1 26 ? 4.852 12.891 13.828 1 97.69 26 LEU B N 1
ATOM 1526 C CA . LEU B 1 26 ? 5.359 14.25 13.711 1 97.69 26 LEU B CA 1
ATOM 1527 C C . LEU B 1 26 ? 5.785 14.797 15.07 1 97.69 26 LEU B C 1
ATOM 1529 O O . LEU B 1 26 ? 6.871 15.359 15.203 1 97.69 26 LEU B O 1
ATOM 1533 N N . ASP B 1 27 ? 4.957 14.609 16.047 1 97.62 27 ASP B N 1
ATOM 1534 C CA . ASP B 1 27 ? 5.195 15.141 17.391 1 97.62 27 ASP B CA 1
ATOM 1535 C C . ASP B 1 27 ? 6.473 14.562 17.984 1 97.62 27 ASP B C 1
ATOM 1537 O O . ASP B 1 27 ? 7.137 15.219 18.797 1 97.62 27 ASP B O 1
ATOM 1541 N N . CYS B 1 28 ? 6.84 13.391 17.625 1 97.38 28 CYS B N 1
ATOM 1542 C CA . CYS B 1 28 ? 8.031 12.734 18.156 1 97.38 28 CYS B CA 1
ATOM 1543 C C . CYS B 1 28 ? 9.258 13.078 17.328 1 97.38 28 CYS B C 1
ATOM 1545 O O . CYS B 1 28 ? 10.367 12.641 17.641 1 97.38 28 CYS B O 1
ATOM 1547 N N . GLY B 1 29 ? 9.047 13.836 16.312 1 96.38 29 GLY B N 1
ATOM 1548 C CA . GLY B 1 29 ? 10.164 14.266 15.484 1 96.38 29 GLY B CA 1
ATOM 1549 C C . GLY B 1 29 ? 10.484 13.305 14.359 1 96.38 29 GLY B C 1
ATOM 1550 O O . GLY B 1 29 ? 11.594 13.312 13.82 1 96.38 29 GLY B O 1
ATOM 1551 N N . GLY B 1 30 ? 9.562 12.469 14.094 1 97.19 30 GLY B N 1
ATOM 1552 C CA . GLY B 1 30 ? 9.766 11.516 13.008 1 97.19 30 GLY B CA 1
ATOM 1553 C C . GLY B 1 30 ? 9.445 12.094 11.641 1 97.19 30 GLY B C 1
ATOM 1554 O O . GLY B 1 30 ? 8.617 13 11.523 1 97.19 30 GLY B O 1
ATOM 1555 N N . ASN B 1 31 ? 10.117 11.547 10.633 1 97.38 31 ASN B N 1
ATOM 1556 C CA . ASN B 1 31 ? 9.836 11.891 9.242 1 97.38 31 ASN B CA 1
ATOM 1557 C C . ASN B 1 31 ? 9.344 10.68 8.453 1 97.38 31 ASN B C 1
ATOM 1559 O O . ASN B 1 31 ? 10.016 9.648 8.414 1 97.38 31 ASN B O 1
ATOM 1563 N N . ILE B 1 32 ? 8.203 10.852 7.863 1 98.19 32 ILE B N 1
ATOM 1564 C CA . ILE B 1 32 ? 7.684 9.781 7.023 1 98.19 32 ILE B CA 1
ATOM 1565 C C . ILE B 1 32 ? 8.414 9.781 5.68 1 98.19 32 ILE B C 1
ATOM 1567 O O . ILE B 1 32 ? 8.43 10.797 4.977 1 98.19 32 ILE B O 1
ATOM 1571 N N . GLU B 1 33 ? 8.984 8.656 5.312 1 97.31 33 GLU B N 1
ATOM 1572 C CA . GLU B 1 33 ? 9.742 8.531 4.07 1 97.31 33 GLU B CA 1
ATOM 1573 C C . GLU B 1 33 ? 8.883 7.914 2.969 1 97.31 33 GLU B C 1
ATOM 1575 O O . GLU B 1 33 ? 8.953 8.336 1.812 1 97.31 33 GLU B O 1
ATOM 1580 N N . GLU B 1 34 ? 8.172 6.953 3.283 1 97.69 34 GLU B N 1
ATOM 1581 C CA . GLU B 1 34 ? 7.312 6.211 2.369 1 97.69 34 GLU B CA 1
ATOM 1582 C C . GLU B 1 34 ? 6.098 5.641 3.1 1 97.69 34 GLU B C 1
ATOM 1584 O O . GLU B 1 34 ? 6.191 5.273 4.273 1 97.69 34 GLU B O 1
ATOM 1589 N N . SER B 1 35 ? 5.004 5.578 2.443 1 98.31 35 SER B N 1
ATOM 1590 C CA . SER B 1 35 ? 3.828 4.992 3.08 1 98.31 35 SER B CA 1
ATOM 1591 C C . SER B 1 35 ? 2.873 4.402 2.045 1 98.31 35 SER B C 1
ATOM 1593 O O . SER B 1 35 ? 2.92 4.773 0.869 1 98.31 35 SER B O 1
ATOM 1595 N N . ARG B 1 36 ? 2.158 3.43 2.43 1 98.38 36 ARG B N 1
ATOM 1596 C CA . ARG B 1 36 ? 1.015 2.85 1.732 1 98.38 36 ARG B CA 1
ATOM 1597 C C . ARG B 1 36 ? -0.18 2.699 2.67 1 98.38 36 ARG B C 1
ATOM 1599 O O . ARG B 1 36 ? -0.037 2.211 3.793 1 98.38 36 ARG B O 1
ATOM 1606 N N . MET B 1 37 ? -1.267 3.156 2.18 1 97.56 37 MET B N 1
ATOM 1607 C CA . MET B 1 37 ? -2.477 3.02 2.986 1 97.56 37 MET B CA 1
ATOM 1608 C C . MET B 1 37 ? -3.658 2.586 2.125 1 97.56 37 MET B C 1
ATOM 1610 O O . MET B 1 37 ? -3.771 2.992 0.967 1 97.56 37 MET B O 1
ATOM 1614 N N . ALA B 1 38 ? -4.48 1.773 2.676 1 96.56 38 ALA B N 1
ATOM 1615 C CA . ALA B 1 38 ? -5.734 1.404 2.027 1 96.56 38 ALA B CA 1
ATOM 1616 C C . ALA B 1 38 ? -6.84 1.182 3.055 1 96.56 38 ALA B C 1
ATOM 1618 O O . ALA B 1 38 ? -6.566 0.846 4.211 1 96.56 38 ALA B O 1
ATOM 1619 N N . ALA B 1 39 ? -8.008 1.461 2.598 1 95 39 ALA B N 1
ATOM 1620 C CA . ALA B 1 39 ? -9.18 0.991 3.328 1 95 39 ALA B CA 1
ATOM 1621 C C . ALA B 1 39 ? -9.508 -0.456 2.971 1 95 39 ALA B C 1
ATOM 1623 O O . ALA B 1 39 ? -9.891 -0.751 1.837 1 95 39 ALA B O 1
ATOM 1624 N N . LEU B 1 40 ? -9.344 -1.409 3.895 1 96.06 40 LEU B N 1
ATOM 1625 C CA . LEU B 1 40 ? -9.578 -2.836 3.688 1 96.06 40 LEU B CA 1
ATOM 1626 C C . LEU B 1 40 ? -10.773 -3.316 4.5 1 96.06 40 LEU B C 1
ATOM 1628 O O . LEU B 1 40 ? -10.672 -3.486 5.719 1 96.06 40 LEU B O 1
ATOM 1632 N N . GLY B 1 41 ? -11.812 -3.562 3.797 1 94.69 41 GLY B N 1
ATOM 1633 C CA . GLY B 1 41 ? -13.031 -3.775 4.562 1 94.69 41 GLY B CA 1
ATOM 1634 C C . GLY B 1 41 ? -13.414 -2.582 5.414 1 94.69 41 GLY B C 1
ATOM 1635 O O . GLY B 1 41 ? -13.477 -1.454 4.926 1 94.69 41 GLY B O 1
ATOM 1636 N N . THR B 1 42 ? -13.75 -2.879 6.719 1 93.88 42 THR B N 1
ATOM 1637 C CA . THR B 1 42 ? -14.117 -1.801 7.629 1 93.88 42 THR B CA 1
ATOM 1638 C C . THR B 1 42 ? -12.891 -1.272 8.367 1 93.88 42 THR B C 1
ATOM 1640 O O . THR B 1 42 ? -13.008 -0.434 9.258 1 93.88 42 THR B O 1
ATOM 1643 N N . GLU B 1 43 ? -11.695 -1.75 7.906 1 95.5 43 GLU B N 1
ATOM 1644 C CA . GLU B 1 43 ? -10.461 -1.37 8.586 1 95.5 43 GLU B CA 1
ATOM 1645 C C . GLU B 1 43 ? -9.625 -0.421 7.734 1 95.5 43 GLU B C 1
ATOM 1647 O O . GLU B 1 43 ? -9.695 -0.457 6.504 1 95.5 43 GLU B O 1
ATOM 1652 N N . PHE B 1 44 ? -9 0.411 8.453 1 94.56 44 PHE B N 1
ATOM 1653 C CA . PHE B 1 44 ? -7.875 1.132 7.855 1 94.56 44 PHE B CA 1
ATOM 1654 C C . PHE B 1 44 ? -6.578 0.356 8.039 1 94.56 44 PHE B C 1
ATOM 1656 O O . PHE B 1 44 ? -6.355 -0.261 9.086 1 94.56 44 PHE B O 1
ATOM 1663 N N . ALA B 1 45 ? -5.723 0.329 7.016 1 97.88 45 ALA B N 1
ATOM 1664 C CA . ALA B 1 45 ? -4.418 -0.323 7.094 1 97.88 45 ALA B CA 1
ATOM 1665 C C . ALA B 1 45 ? -3.334 0.542 6.457 1 97.88 45 ALA B C 1
ATOM 1667 O O . ALA B 1 45 ? -3.525 1.09 5.367 1 97.88 45 ALA B O 1
ATOM 1668 N N . MET B 1 46 ? -2.193 0.614 7.172 1 98.25 46 MET B N 1
ATOM 1669 C CA . MET B 1 46 ? -1.147 1.508 6.684 1 98.25 46 MET B CA 1
ATOM 1670 C C . MET B 1 46 ? 0.236 0.919 6.938 1 98.25 46 MET B C 1
ATOM 1672 O O . MET B 1 46 ? 0.462 0.279 7.965 1 98.25 46 MET B O 1
ATOM 1676 N N . LEU B 1 47 ? 1.116 1.074 6.02 1 98.75 47 LEU B N 1
ATOM 1677 C CA . LEU B 1 47 ? 2.547 0.801 6.105 1 98.75 47 LEU B CA 1
ATOM 1678 C C . LEU B 1 47 ? 3.352 2.096 6.043 1 98.75 47 LEU B C 1
ATOM 1680 O O . LEU B 1 47 ? 3.076 2.965 5.215 1 98.75 47 LEU B O 1
ATOM 1684 N N . LEU B 1 48 ? 4.387 2.197 6.918 1 98.38 48 LEU B N 1
ATOM 1685 C CA . LEU B 1 48 ? 5.172 3.426 6.953 1 98.38 48 LEU B CA 1
ATOM 1686 C C . LEU B 1 48 ? 6.656 3.117 7.133 1 98.38 48 LEU B C 1
ATOM 1688 O O . LEU B 1 48 ? 7.023 2.23 7.906 1 98.38 48 LEU B O 1
ATOM 1692 N N . LEU B 1 49 ? 7.422 3.793 6.402 1 98.25 49 LEU B N 1
ATOM 1693 C CA . LEU B 1 49 ? 8.844 3.945 6.703 1 98.25 49 LEU B CA 1
ATOM 1694 C C . LEU B 1 49 ? 9.117 5.305 7.336 1 98.25 49 LEU B C 1
ATOM 1696 O O . LEU B 1 49 ? 8.805 6.344 6.754 1 98.25 49 LEU B O 1
ATOM 1700 N N . VAL B 1 50 ? 9.641 5.277 8.531 1 97.94 50 VAL B N 1
ATOM 1701 C CA . VAL B 1 50 ? 9.852 6.508 9.289 1 97.94 50 VAL B CA 1
ATOM 1702 C C . VAL B 1 50 ? 11.328 6.648 9.648 1 97.94 50 VAL B C 1
ATOM 1704 O O . VAL B 1 50 ? 11.969 5.672 10.047 1 97.94 50 VAL B O 1
ATOM 1707 N N . SER B 1 51 ? 11.82 7.812 9.492 1 97.31 51 SER B N 1
ATOM 1708 C CA . SER B 1 51 ? 13.195 8.102 9.898 1 97.31 51 SER B CA 1
ATOM 1709 C C . SER B 1 51 ? 13.234 9.055 11.086 1 97.31 51 SER B C 1
ATOM 1711 O O . SER B 1 51 ? 12.273 9.797 11.32 1 97.31 51 SER B O 1
ATOM 1713 N N . GLY B 1 52 ? 14.242 8.992 11.875 1 96.31 52 GLY B N 1
ATOM 1714 C CA . GLY B 1 52 ? 14.492 9.844 13.023 1 96.31 52 GLY B CA 1
ATOM 1715 C C . GLY B 1 52 ? 15.742 9.461 13.797 1 96.31 52 GLY B C 1
ATOM 1716 O O . GLY B 1 52 ? 16.359 8.43 13.516 1 96.31 52 GLY B O 1
ATOM 1717 N N . ASN B 1 53 ? 16.172 10.328 14.664 1 95.25 53 ASN B N 1
ATOM 1718 C CA . ASN B 1 53 ? 17.297 9.961 15.516 1 95.25 53 ASN B CA 1
ATOM 1719 C C . ASN B 1 53 ? 16.891 8.961 16.594 1 95.25 53 ASN B C 1
ATOM 1721 O O . ASN B 1 53 ? 15.719 8.57 16.672 1 95.25 53 ASN B O 1
ATOM 1725 N N . TRP B 1 54 ? 17.844 8.508 17.375 1 92.19 54 TRP B N 1
ATOM 1726 C CA . TRP B 1 54 ? 17.594 7.453 18.359 1 92.19 54 TRP B CA 1
ATOM 1727 C C . TRP B 1 54 ? 16.578 7.91 19.406 1 92.19 54 TRP B C 1
ATOM 1729 O O . TRP B 1 54 ? 15.75 7.121 19.859 1 92.19 54 TRP B O 1
ATOM 1739 N N . HIS B 1 55 ? 16.641 9.117 19.781 1 93 55 HIS B N 1
ATOM 1740 C CA . HIS B 1 55 ? 15.695 9.648 20.766 1 93 55 HIS B CA 1
ATOM 1741 C C . HIS B 1 55 ? 14.281 9.688 20.203 1 93 55 HIS B C 1
ATOM 1743 O O . HIS B 1 55 ? 13.32 9.32 20.875 1 93 55 HIS B O 1
ATOM 1749 N N . THR B 1 56 ? 14.195 10.047 18.922 1 92.56 56 THR B N 1
ATOM 1750 C CA . THR B 1 56 ? 12.922 10.102 18.219 1 92.56 56 THR B CA 1
ATOM 1751 C C . THR B 1 56 ? 12.266 8.719 18.172 1 92.56 56 THR B C 1
ATOM 1753 O O . THR B 1 56 ? 11.086 8.578 18.516 1 92.56 56 THR B O 1
ATOM 1756 N N . LEU B 1 57 ? 13.008 7.77 17.859 1 92.19 57 LEU B N 1
ATOM 1757 C CA . LEU B 1 57 ? 12.445 6.438 17.656 1 92.19 57 LEU B CA 1
ATOM 1758 C C . LEU B 1 57 ? 12.047 5.805 18.984 1 92.19 57 LEU B C 1
ATOM 1760 O O . LEU B 1 57 ? 11.047 5.086 19.047 1 92.19 57 LEU B O 1
ATOM 1764 N N . SER B 1 58 ? 12.828 6.07 19.984 1 92.38 58 SER B N 1
ATOM 1765 C CA . SER B 1 58 ? 12.477 5.578 21.312 1 92.38 58 SER B CA 1
ATOM 1766 C C . SER B 1 58 ? 11.156 6.18 21.797 1 92.38 58 SER B C 1
ATOM 1768 O O . SER B 1 58 ? 10.297 5.465 22.312 1 92.38 58 SER B O 1
ATOM 1770 N N . LYS B 1 59 ? 11.047 7.426 21.578 1 95.56 59 LYS B N 1
ATOM 1771 C CA . LYS B 1 59 ? 9.812 8.117 21.953 1 95.56 59 LYS B CA 1
ATOM 1772 C C . LYS B 1 59 ? 8.633 7.613 21.125 1 95.56 59 LYS B C 1
ATOM 1774 O O . LYS B 1 59 ? 7.52 7.496 21.641 1 95.56 59 LYS B O 1
ATOM 1779 N N . LEU B 1 60 ? 8.875 7.367 19.875 1 95.56 60 LEU B N 1
ATOM 1780 C CA . LEU B 1 60 ? 7.836 6.93 18.953 1 95.56 60 LEU B CA 1
ATOM 1781 C C . LEU B 1 60 ? 7.258 5.586 19.391 1 95.56 60 LEU B C 1
ATOM 1783 O O . LEU B 1 60 ? 6.039 5.391 19.344 1 95.56 60 LEU B O 1
ATOM 1787 N N . GLU B 1 61 ? 8.117 4.691 19.781 1 94.25 61 GLU B N 1
ATOM 1788 C CA . GLU B 1 61 ? 7.668 3.375 20.219 1 94.25 61 GLU B CA 1
ATOM 1789 C C . GLU B 1 61 ? 6.699 3.484 21.391 1 94.25 61 GLU B C 1
ATOM 1791 O O . GLU B 1 61 ? 5.633 2.869 21.375 1 94.25 61 GLU B O 1
ATOM 1796 N N . SER B 1 62 ? 7.098 4.273 22.328 1 95.25 62 SER B N 1
ATOM 1797 C CA . SER B 1 62 ? 6.27 4.457 23.516 1 95.25 62 SER B CA 1
ATOM 1798 C C . SER B 1 62 ? 4.965 5.172 23.172 1 95.25 62 SER B C 1
ATOM 1800 O O . SER B 1 62 ? 3.898 4.793 23.656 1 95.25 62 SER B O 1
ATOM 1802 N N . SER B 1 63 ? 5.062 6.168 22.406 1 96.88 63 SER B N 1
ATOM 1803 C CA . SER B 1 63 ? 3.891 6.961 22.047 1 96.88 63 SER B CA 1
ATOM 1804 C C . SER B 1 63 ? 2.916 6.152 21.203 1 96.88 63 SER B C 1
ATOM 1806 O O . SER B 1 63 ? 1.698 6.27 21.359 1 96.88 63 SER B O 1
ATOM 1808 N N . LEU B 1 64 ? 3.436 5.316 20.312 1 96.12 64 LEU B N 1
ATOM 1809 C CA . LEU B 1 64 ? 2.584 4.5 19.469 1 96.12 64 LEU B CA 1
ATOM 1810 C C . LEU B 1 64 ? 1.919 3.385 20.266 1 96.12 64 LEU B C 1
ATOM 1812 O O . LEU B 1 64 ? 0.799 2.973 19.953 1 96.12 64 LEU B O 1
ATOM 1816 N N . ASP B 1 65 ? 2.637 2.926 21.266 1 94.19 65 ASP B N 1
ATOM 1817 C CA . ASP B 1 65 ? 2.029 1.957 22.172 1 94.19 65 ASP B CA 1
ATOM 1818 C C . ASP B 1 65 ? 0.805 2.549 22.859 1 94.19 65 ASP B C 1
ATOM 1820 O O . ASP B 1 65 ? -0.221 1.879 23 1 94.19 65 ASP B O 1
ATOM 1824 N N . LYS B 1 66 ? 0.908 3.789 23.25 1 93.75 66 LYS B N 1
ATOM 1825 C CA . LYS B 1 66 ? -0.21 4.492 23.875 1 93.75 66 LYS B CA 1
ATOM 1826 C C . LYS B 1 66 ? -1.36 4.68 22.891 1 93.75 66 LYS B C 1
ATOM 1828 O O . LYS B 1 66 ? -2.523 4.461 23.25 1 93.75 66 LYS B O 1
ATOM 1833 N N . LEU B 1 67 ? -1.022 5.023 21.703 1 93.25 67 LEU B N 1
ATOM 1834 C CA . LEU B 1 67 ? -2.035 5.211 20.672 1 93.25 67 LEU B CA 1
ATOM 1835 C C . LEU B 1 67 ? -2.787 3.908 20.406 1 93.25 67 LEU B C 1
ATOM 1837 O O . LEU B 1 67 ? -4.004 3.918 20.219 1 93.25 67 LEU B O 1
ATOM 1841 N N . SER B 1 68 ? -2.027 2.854 20.328 1 91.56 68 SER B N 1
ATOM 1842 C CA . SER B 1 68 ? -2.594 1.53 20.094 1 91.56 68 SER B CA 1
ATOM 1843 C C . SER B 1 68 ? -3.637 1.174 21.141 1 91.56 68 SER B C 1
ATOM 1845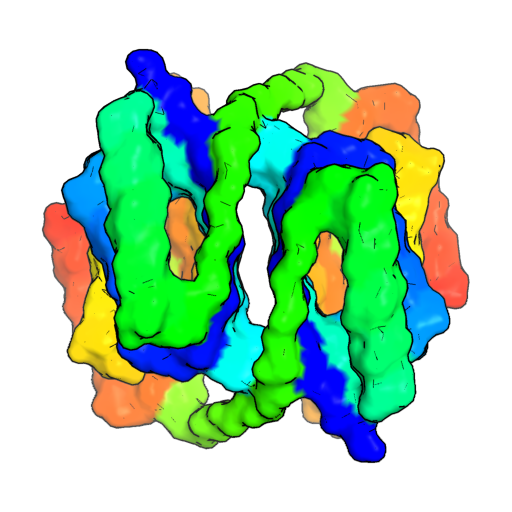 O O . SER B 1 68 ? -4.715 0.672 20.812 1 91.56 68 SER B O 1
ATOM 1847 N N . LYS B 1 69 ? -3.381 1.427 22.344 1 87.5 69 LYS B N 1
ATOM 1848 C CA . LYS B 1 69 ? -4.27 1.112 23.469 1 87.5 69 LYS B CA 1
ATOM 1849 C C . LYS B 1 69 ? -5.492 2.023 23.469 1 87.5 69 LYS B C 1
ATOM 1851 O O . LYS B 1 69 ? -6.609 1.572 23.734 1 87.5 69 LYS B O 1
ATOM 1856 N N . ASP B 1 70 ? -5.293 3.24 23 1 84.44 70 ASP B N 1
ATOM 1857 C CA . ASP B 1 70 ? -6.344 4.254 23.078 1 84.44 70 ASP B CA 1
ATOM 1858 C C . ASP B 1 70 ? -7.324 4.109 21.922 1 84.44 70 ASP B C 1
ATOM 1860 O O . ASP B 1 70 ? -8.508 4.438 22.047 1 84.44 70 ASP B O 1
ATOM 1864 N N . ARG B 1 71 ? -6.867 3.623 20.719 1 82.06 71 ARG B N 1
ATOM 1865 C CA . ARG B 1 71 ? -7.68 3.693 19.5 1 82.06 71 ARG B CA 1
ATOM 1866 C C . ARG B 1 71 ? -7.91 2.305 18.922 1 82.06 71 ARG B C 1
ATOM 1868 O O . ARG B 1 71 ? -8.391 2.174 17.797 1 82.06 71 ARG B O 1
ATOM 1875 N N . ASP B 1 72 ? -7.715 1.294 19.641 1 85.12 72 ASP B N 1
ATOM 1876 C CA . ASP B 1 72 ? -7.875 -0.068 19.141 1 85.12 72 ASP B CA 1
ATOM 1877 C C . ASP B 1 72 ? -7.145 -0.255 17.812 1 85.12 72 ASP B C 1
ATOM 1879 O O . ASP B 1 72 ? -7.738 -0.693 16.828 1 85.12 72 ASP B O 1
ATOM 1883 N N . LEU B 1 73 ? -5.945 0.162 17.766 1 93.19 73 LEU B N 1
ATOM 1884 C CA . LEU B 1 73 ? -5.027 0.026 16.641 1 93.19 73 LEU B CA 1
ATOM 1885 C C . LEU B 1 73 ? -3.979 -1.044 16.922 1 93.19 73 LEU B C 1
ATOM 1887 O O . LEU B 1 73 ? -3.43 -1.106 18.016 1 93.19 73 LEU B O 1
ATOM 1891 N N . THR B 1 74 ? -3.869 -1.946 16.047 1 96.25 74 THR B N 1
ATOM 1892 C CA . THR B 1 74 ? -2.73 -2.857 16.094 1 96.25 74 THR B CA 1
ATOM 1893 C C . THR B 1 74 ? -1.536 -2.273 15.344 1 96.25 74 THR B C 1
ATOM 1895 O O . THR B 1 74 ? -1.59 -2.092 14.125 1 96.25 74 THR B O 1
ATOM 1898 N N . ILE B 1 75 ? -0.478 -1.99 16.094 1 97.25 75 ILE B N 1
ATOM 1899 C CA . ILE B 1 75 ? 0.698 -1.37 15.492 1 97.25 75 ILE B CA 1
ATOM 1900 C C . ILE B 1 75 ? 1.917 -2.266 15.703 1 97.25 75 ILE B C 1
ATOM 1902 O O . ILE B 1 75 ? 2.176 -2.723 16.812 1 97.25 75 ILE B O 1
ATOM 1906 N N . ASN B 1 76 ? 2.605 -2.555 14.695 1 97.06 76 ASN B N 1
ATOM 1907 C CA . ASN B 1 76 ? 3.891 -3.242 14.758 1 97.06 76 ASN B CA 1
ATOM 1908 C C . ASN B 1 76 ? 5.031 -2.342 14.289 1 97.06 76 ASN B C 1
ATOM 1910 O O . ASN B 1 76 ? 4.867 -1.57 13.336 1 97.06 76 ASN B O 1
ATOM 1914 N N . ILE B 1 77 ? 6.094 -2.438 14.961 1 96.69 77 ILE B N 1
ATOM 1915 C CA . ILE B 1 77 ? 7.27 -1.625 14.664 1 96.69 77 ILE B CA 1
ATOM 1916 C C . ILE B 1 77 ? 8.484 -2.525 14.477 1 96.69 77 ILE B C 1
ATOM 1918 O O . ILE B 1 77 ? 8.703 -3.459 15.258 1 96.69 77 ILE B O 1
ATOM 1922 N N . LYS B 1 78 ? 9.242 -2.242 13.492 1 95.88 78 LYS B N 1
ATOM 1923 C CA . LYS B 1 78 ? 10.477 -2.984 13.242 1 95.88 78 LYS B CA 1
ATOM 1924 C C . LYS B 1 78 ? 11.594 -2.055 12.789 1 95.88 78 LYS B C 1
ATOM 1926 O O . LYS B 1 78 ? 11.406 -1.246 11.883 1 95.88 78 LYS B O 1
ATOM 1931 N N . LYS B 1 79 ? 12.734 -2.207 13.461 1 95.31 79 LYS B N 1
ATOM 1932 C CA . LYS B 1 79 ? 13.906 -1.477 12.992 1 95.31 79 LYS B CA 1
ATOM 1933 C C . LYS B 1 79 ? 14.359 -1.979 11.625 1 95.31 79 LYS B C 1
ATOM 1935 O O . LYS B 1 79 ? 14.242 -3.17 11.328 1 95.31 79 LYS B O 1
ATOM 1940 N N . THR B 1 80 ? 14.867 -1.059 10.859 1 95.75 80 THR B N 1
ATOM 1941 C CA . THR B 1 80 ? 15.289 -1.446 9.516 1 95.75 80 THR B CA 1
ATOM 1942 C C . THR B 1 80 ? 16.5 -0.622 9.07 1 95.75 80 THR B C 1
ATOM 1944 O O . THR B 1 80 ? 17 0.211 9.828 1 95.75 80 THR B O 1
ATOM 1947 N N . GLY B 1 81 ? 17.078 -0.993 7.895 1 93.56 81 GLY B N 1
ATOM 1948 C CA . GLY B 1 81 ? 18.203 -0.286 7.328 1 93.56 81 GLY B CA 1
ATOM 1949 C C . GLY B 1 81 ? 17.922 0.322 5.969 1 93.56 81 GLY B C 1
ATOM 1950 O O . GLY B 1 81 ? 16.812 0.203 5.457 1 93.56 81 GLY B O 1
ATOM 1951 N N . VAL B 1 82 ? 18.906 1.006 5.527 1 90.5 82 VAL B N 1
ATOM 1952 C CA . VAL B 1 82 ? 18.797 1.603 4.199 1 90.5 82 VAL B CA 1
ATOM 1953 C C . VAL B 1 82 ? 18.969 0.525 3.133 1 90.5 82 VAL B C 1
ATOM 1955 O O . VAL B 1 82 ? 19.922 -0.267 3.195 1 90.5 82 VAL B O 1
ATOM 1958 N N . ARG B 1 83 ? 18 0.554 2.244 1 86.38 83 ARG B N 1
ATOM 1959 C CA . ARG B 1 83 ? 18.078 -0.43 1.169 1 86.38 83 ARG B CA 1
ATOM 1960 C C . ARG B 1 83 ? 19.219 -0.109 0.213 1 86.38 83 ARG B C 1
ATOM 1962 O O . ARG B 1 83 ? 19.328 1.018 -0.274 1 86.38 83 ARG B O 1
ATOM 1969 N N . LYS B 1 84 ? 20.094 -1.141 0.074 1 76.75 84 LYS B N 1
ATOM 1970 C CA . LYS B 1 84 ? 21.172 -0.966 -0.898 1 76.75 84 LYS B CA 1
ATOM 1971 C C . LYS B 1 84 ? 20.672 -1.195 -2.32 1 76.75 84 LYS B C 1
ATOM 1973 O O . LYS B 1 84 ? 20.078 -2.238 -2.617 1 76.75 84 LYS B O 1
ATOM 1978 N N . ARG B 1 85 ? 20.484 -0.124 -3.014 1 65.12 85 ARG B N 1
ATOM 1979 C CA . ARG B 1 85 ? 20.031 -0.265 -4.395 1 65.12 85 ARG B CA 1
ATOM 1980 C C . ARG B 1 85 ? 21.078 -1 -5.238 1 65.12 85 ARG B C 1
ATOM 1982 O O . ARG B 1 85 ? 22.266 -0.698 -5.16 1 65.12 85 ARG B O 1
ATOM 1989 N N . SER B 1 86 ? 20.578 -2.15 -5.707 1 64.06 86 SER B N 1
ATOM 1990 C CA . SER B 1 86 ? 21.516 -2.805 -6.617 1 64.06 86 SER B CA 1
ATOM 1991 C C . SER B 1 86 ? 21.719 -1.988 -7.891 1 64.06 86 SER B C 1
ATOM 1993 O O . SER B 1 86 ? 20.75 -1.575 -8.523 1 64.06 86 SER B O 1
ATOM 1995 N N . GLU B 1 87 ? 22.828 -1.492 -8.227 1 65.19 87 GLU B N 1
ATOM 1996 C CA . GLU B 1 87 ? 23.188 -0.676 -9.383 1 65.19 87 GLU B CA 1
ATOM 1997 C C . GLU B 1 87 ? 22.859 -1.395 -10.688 1 65.19 87 GLU B C 1
ATOM 1999 O O . GLU B 1 87 ? 22.672 -0.755 -11.727 1 65.19 87 GLU B O 1
ATOM 2004 N N . GLU B 1 88 ? 22.422 -2.637 -10.539 1 81.88 88 GLU B N 1
ATOM 2005 C CA . GLU B 1 88 ? 22.391 -3.32 -11.828 1 81.88 88 GLU 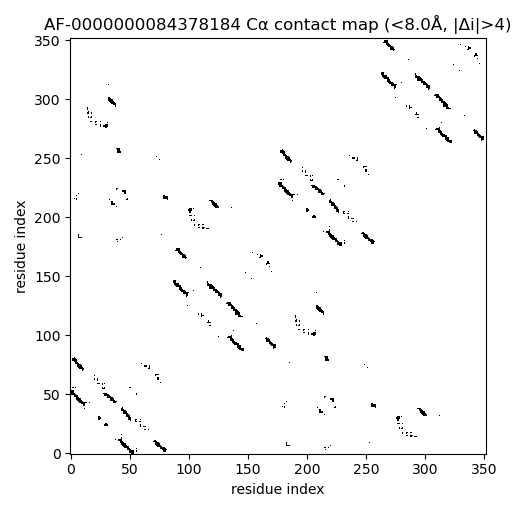B CA 1
ATOM 2006 C C . GLU B 1 88 ? 20.984 -3.814 -12.148 1 81.88 88 GLU B C 1
ATOM 2008 O O . GLU B 1 88 ? 20.812 -4.875 -12.758 1 81.88 88 GLU B O 1
ATOM 2013 N N . SER B 1 89 ? 19.906 -3.025 -11.742 1 91 89 SER B N 1
ATOM 2014 C CA . SER B 1 89 ? 18.547 -3.43 -12.109 1 91 89 SER B CA 1
ATOM 2015 C C . SER B 1 89 ? 17.766 -2.258 -12.688 1 91 89 SER B C 1
ATOM 2017 O O . SER B 1 89 ? 18.125 -1.099 -12.5 1 91 89 SER B O 1
ATOM 2019 N N . MET B 1 90 ? 16.797 -2.621 -13.555 1 91.25 90 MET B N 1
ATOM 2020 C CA . MET B 1 90 ? 15.922 -1.627 -14.164 1 91.25 90 MET B CA 1
ATOM 2021 C C . MET B 1 90 ? 14.477 -1.838 -13.742 1 91.25 90 MET B C 1
ATOM 2023 O O . MET B 1 90 ? 13.992 -2.973 -13.695 1 91.25 90 MET B O 1
ATOM 2027 N N . PRO B 1 91 ? 13.852 -0.719 -13.453 1 93.94 91 PRO B N 1
ATOM 2028 C CA . PRO B 1 91 ? 12.453 -0.847 -13.039 1 93.94 91 PRO B CA 1
ATOM 2029 C C . PRO B 1 91 ? 11.5 -1.068 -14.211 1 93.94 91 PRO B C 1
ATOM 2031 O O . PRO B 1 91 ? 11.641 -0.417 -15.25 1 93.94 91 PRO B O 1
ATOM 2034 N N . TYR B 1 92 ? 10.586 -1.973 -14.047 1 96.69 92 TYR B N 1
ATOM 2035 C CA . TYR B 1 92 ? 9.516 -2.246 -15 1 96.69 92 TYR B CA 1
ATOM 2036 C C . TYR B 1 92 ? 8.156 -2.213 -14.328 1 96.69 92 TYR B C 1
ATOM 2038 O O . TYR B 1 92 ? 8.016 -2.635 -13.172 1 96.69 92 TYR B O 1
ATOM 2046 N N . ALA B 1 93 ? 7.23 -1.735 -15.07 1 97.69 93 ALA B N 1
ATOM 2047 C CA . ALA B 1 93 ? 5.844 -1.759 -14.609 1 97.69 93 ALA B CA 1
ATOM 2048 C C . ALA B 1 93 ? 5.098 -2.961 -15.188 1 97.69 93 ALA B C 1
ATOM 2050 O O . ALA B 1 93 ? 5.23 -3.271 -16.375 1 97.69 93 ALA B O 1
ATOM 2051 N N . VAL B 1 94 ? 4.359 -3.623 -14.328 1 98 94 VAL B N 1
ATOM 2052 C CA . VAL B 1 94 ? 3.541 -4.762 -14.727 1 98 94 VAL B CA 1
ATOM 2053 C C . VAL B 1 94 ? 2.076 -4.492 -14.391 1 98 94 VAL B C 1
ATOM 2055 O O . VAL B 1 94 ? 1.745 -4.188 -13.242 1 98 94 VAL B O 1
ATOM 2058 N N . ASP B 1 95 ? 1.242 -4.598 -15.414 1 98.38 95 ASP B N 1
ATOM 2059 C CA . ASP B 1 95 ? -0.199 -4.457 -15.227 1 98.38 95 ASP B CA 1
ATOM 2060 C C . ASP B 1 95 ? -0.933 -5.719 -15.68 1 98.38 95 ASP B C 1
ATOM 2062 O O . ASP B 1 95 ? -0.703 -6.215 -16.781 1 98.38 95 ASP B O 1
ATOM 2066 N N . VAL B 1 96 ? -1.781 -6.184 -14.789 1 98.56 96 VAL B N 1
ATOM 2067 C CA . VAL B 1 96 ? -2.527 -7.398 -15.109 1 98.56 96 VAL B CA 1
ATOM 2068 C C . VAL B 1 96 ? -4 -7.207 -14.75 1 98.56 96 VAL B C 1
ATOM 2070 O O . VAL B 1 96 ? -4.32 -6.695 -13.672 1 98.56 96 VAL B O 1
ATOM 2073 N N . VAL B 1 97 ? -4.895 -7.57 -15.633 1 98.25 97 VAL B N 1
ATOM 2074 C CA . VAL B 1 97 ? -6.332 -7.609 -15.375 1 98.25 97 VAL B CA 1
ATOM 2075 C C . VAL B 1 97 ? -6.883 -8.992 -15.734 1 98.25 97 VAL B C 1
ATOM 2077 O O . VAL B 1 97 ? -6.484 -9.578 -16.75 1 98.25 97 VAL B O 1
ATOM 2080 N N . ALA B 1 98 ? -7.785 -9.461 -14.906 1 97.75 98 ALA B N 1
ATOM 2081 C CA . ALA B 1 98 ? -8.367 -10.773 -15.172 1 97.75 98 ALA B CA 1
ATOM 2082 C C . ALA B 1 98 ? -9.695 -10.945 -14.438 1 97.75 98 ALA B C 1
ATOM 2084 O O . ALA B 1 98 ? -10.062 -10.102 -13.617 1 97.75 98 ALA B O 1
ATOM 2085 N N . LEU B 1 99 ? -10.414 -12.008 -14.867 1 97 99 LEU B N 1
ATOM 2086 C CA . LEU B 1 99 ? -11.492 -12.477 -14 1 97 99 LEU B CA 1
ATOM 2087 C C . LEU B 1 99 ? -10.953 -12.891 -12.641 1 97 99 LEU B C 1
ATOM 2089 O O . LEU B 1 99 ? -9.93 -13.578 -12.555 1 97 99 LEU B O 1
ATOM 2093 N N . ASP B 1 100 ? -11.578 -12.43 -11.641 1 96.56 100 ASP B N 1
ATOM 2094 C CA . ASP B 1 100 ? -11.109 -12.695 -10.281 1 96.56 100 ASP B CA 1
ATOM 2095 C C . ASP B 1 100 ? -11.148 -14.195 -9.977 1 96.56 100 ASP B C 1
ATOM 2097 O O . ASP B 1 100 ? -12.18 -14.844 -10.156 1 96.56 100 ASP B O 1
ATOM 2101 N N . GLN B 1 101 ? -10.109 -14.664 -9.516 1 94.38 101 GLN B N 1
ATOM 2102 C CA . GLN B 1 101 ? -9.961 -16.047 -9.078 1 94.38 101 GLN B CA 1
ATOM 2103 C C . GLN B 1 101 ? -8.828 -16.188 -8.062 1 94.38 101 GLN B C 1
ATOM 2105 O O . GLN B 1 101 ? -7.871 -15.398 -8.078 1 94.38 101 GLN B O 1
ATOM 2110 N N . PRO B 1 102 ? -8.922 -17.188 -7.23 1 95 102 PRO B N 1
ATOM 2111 C CA . PRO B 1 102 ? -7.84 -17.375 -6.262 1 95 102 PRO B CA 1
ATOM 2112 C C . PRO B 1 102 ? -6.5 -17.688 -6.922 1 95 102 PRO B C 1
ATOM 2114 O O . PRO B 1 102 ? -6.457 -18.391 -7.93 1 95 102 PRO B O 1
ATOM 2117 N N . GLY B 1 103 ? -5.414 -17.047 -6.371 1 96.62 103 GLY B N 1
ATOM 2118 C CA . GLY B 1 103 ? -4.086 -17.516 -6.75 1 96.62 103 GLY B CA 1
ATOM 2119 C C . GLY B 1 103 ? -3.383 -16.578 -7.719 1 96.62 103 GLY B C 1
ATOM 2120 O O . GLY B 1 103 ? -2.217 -16.781 -8.055 1 96.62 103 GLY B O 1
ATOM 2121 N N . ILE B 1 104 ? -4.004 -15.539 -8.188 1 97.69 104 ILE B N 1
ATOM 2122 C CA . ILE B 1 104 ? -3.406 -14.656 -9.18 1 97.69 104 ILE B CA 1
ATOM 2123 C C . ILE B 1 104 ? -2.125 -14.039 -8.617 1 97.69 104 ILE B C 1
ATOM 2125 O O . ILE B 1 104 ? -1.072 -14.094 -9.258 1 97.69 104 ILE B O 1
ATOM 2129 N N . VAL B 1 105 ? -2.205 -13.484 -7.449 1 98.06 105 VAL B N 1
ATOM 2130 C CA . VAL B 1 105 ? -1.048 -12.82 -6.852 1 98.06 105 VAL B CA 1
ATOM 2131 C C . VAL B 1 105 ? 0.062 -13.844 -6.613 1 98.06 105 VAL B C 1
ATOM 2133 O O . VAL B 1 105 ? 1.241 -13.547 -6.824 1 98.06 105 VAL B O 1
ATOM 2136 N N . PHE B 1 106 ? -0.305 -15.031 -6.215 1 97.94 106 PHE B N 1
ATOM 2137 C CA . PHE B 1 106 ? 0.676 -16.094 -6.02 1 97.94 106 PHE B CA 1
ATOM 2138 C C . PHE B 1 106 ? 1.382 -16.422 -7.328 1 97.94 106 PHE B C 1
ATOM 2140 O O . PHE B 1 106 ? 2.611 -16.484 -7.379 1 97.94 106 PHE B O 1
ATOM 2147 N N . GLN B 1 107 ? 0.635 -16.578 -8.336 1 97.5 107 GLN B N 1
ATOM 2148 C CA . GLN B 1 107 ? 1.203 -16.984 -9.625 1 97.5 107 GLN B CA 1
ATOM 2149 C C . GLN B 1 107 ? 2.172 -15.922 -10.141 1 97.5 107 GLN B C 1
ATOM 2151 O O . GLN B 1 107 ? 3.256 -16.25 -10.633 1 97.5 107 GLN B O 1
ATOM 2156 N N . LEU B 1 108 ? 1.776 -14.688 -10.047 1 97.56 108 LEU B N 1
ATOM 2157 C CA . LEU B 1 108 ? 2.623 -13.602 -10.516 1 97.56 108 LEU B CA 1
ATOM 2158 C C . LEU B 1 108 ? 3.877 -13.477 -9.656 1 97.56 108 LEU B C 1
ATOM 2160 O O . LEU B 1 108 ? 4.984 -13.328 -10.18 1 97.56 108 LEU B O 1
ATOM 2164 N N . SER B 1 109 ? 3.639 -13.539 -8.32 1 97.19 109 SER B N 1
ATOM 2165 C CA . SER B 1 109 ? 4.793 -13.445 -7.434 1 97.19 109 SER B CA 1
ATOM 2166 C C . SER B 1 109 ? 5.746 -14.617 -7.645 1 97.19 109 SER B C 1
ATOM 2168 O O . SER B 1 109 ? 6.965 -14.453 -7.594 1 97.19 109 SER B O 1
ATOM 2170 N N . HIS B 1 110 ? 5.227 -15.789 -7.879 1 97.25 110 HIS B N 1
ATOM 2171 C CA . HIS B 1 110 ? 6.039 -16.969 -8.148 1 97.25 110 HIS B CA 1
ATOM 2172 C C . HIS B 1 110 ? 6.855 -16.797 -9.422 1 97.25 110 HIS B C 1
ATOM 2174 O O . HIS B 1 110 ? 8.031 -17.172 -9.469 1 97.25 110 HIS B O 1
ATOM 2180 N N . PHE B 1 111 ? 6.238 -16.281 -10.414 1 97.38 111 PHE B N 1
ATOM 2181 C CA . PHE B 1 111 ? 6.902 -16.047 -11.695 1 97.38 111 PHE B CA 1
ATOM 2182 C C . PHE B 1 111 ? 8.156 -15.211 -11.508 1 97.38 111 PHE B C 1
ATOM 2184 O O . PHE B 1 111 ? 9.227 -15.555 -12.008 1 97.38 111 PHE B O 1
ATOM 2191 N N . PHE B 1 112 ? 8.055 -14.156 -10.836 1 96.38 112 PHE B N 1
ATOM 2192 C CA . PHE B 1 112 ? 9.18 -13.242 -10.672 1 96.38 112 PHE B CA 1
ATOM 2193 C C . PHE B 1 112 ? 10.18 -13.797 -9.664 1 96.38 112 PHE B C 1
ATOM 2195 O O . PHE B 1 112 ? 11.391 -13.68 -9.867 1 96.38 112 PHE B O 1
ATOM 2202 N N . ALA B 1 113 ? 9.672 -14.414 -8.609 1 95.38 113 ALA B N 1
ATOM 2203 C CA . ALA B 1 113 ? 10.547 -14.984 -7.594 1 95.38 113 ALA B CA 1
ATOM 2204 C C . ALA B 1 113 ? 11.422 -16.078 -8.172 1 95.38 113 ALA B C 1
ATOM 2206 O O . ALA B 1 113 ? 12.617 -16.172 -7.863 1 95.38 113 ALA B O 1
ATOM 2207 N N . SER B 1 114 ? 10.859 -16.906 -9.008 1 94.94 114 SER B N 1
ATOM 2208 C CA . SER B 1 114 ? 11.586 -18.016 -9.594 1 94.94 114 SER B CA 1
ATOM 2209 C C . SER B 1 114 ? 12.703 -17.531 -10.516 1 94.94 114 SER B C 1
ATOM 2211 O O . SER B 1 114 ? 13.586 -18.312 -10.883 1 94.94 114 SER B O 1
ATOM 2213 N N . ARG B 1 115 ? 12.672 -16.297 -10.805 1 93 115 ARG B N 1
ATOM 2214 C CA . ARG B 1 115 ? 13.672 -15.711 -11.688 1 93 115 ARG B CA 1
ATOM 2215 C C . ARG B 1 115 ? 14.547 -14.711 -10.93 1 93 115 ARG B C 1
ATOM 2217 O O . ARG B 1 115 ? 15.281 -13.938 -11.539 1 93 115 ARG B O 1
ATOM 2224 N N . ASN B 1 116 ? 14.312 -14.688 -9.719 1 91.88 116 ASN B N 1
ATOM 2225 C CA . ASN B 1 116 ? 15.062 -13.828 -8.812 1 91.88 116 ASN B CA 1
ATOM 2226 C C . ASN B 1 116 ? 14.867 -12.352 -9.148 1 91.88 116 ASN B C 1
ATOM 2228 O O . ASN B 1 116 ? 15.82 -11.578 -9.148 1 91.88 116 ASN B O 1
ATOM 2232 N N . ILE B 1 117 ? 13.711 -12.039 -9.523 1 93.56 117 ILE B N 1
ATOM 2233 C CA . ILE B 1 117 ? 13.352 -10.656 -9.805 1 93.56 117 ILE B CA 1
ATOM 2234 C C . ILE B 1 117 ? 12.617 -10.062 -8.602 1 93.56 117 ILE B C 1
ATOM 2236 O O . ILE B 1 117 ? 11.648 -10.641 -8.109 1 93.56 117 ILE B O 1
ATOM 2240 N N . GLU B 1 118 ? 13.031 -8.914 -8.164 1 92.69 118 GLU B N 1
ATOM 2241 C CA . GLU B 1 118 ? 12.477 -8.258 -6.988 1 92.69 118 GLU B CA 1
ATOM 2242 C C . GLU B 1 118 ? 11.18 -7.523 -7.328 1 92.69 118 GLU B C 1
ATOM 2244 O O . GLU B 1 118 ? 11.117 -6.797 -8.32 1 92.69 118 GLU B O 1
ATOM 2249 N N . ILE B 1 119 ? 10.203 -7.758 -6.516 1 95.31 119 ILE B N 1
ATOM 2250 C CA . ILE B 1 119 ? 8.992 -6.957 -6.582 1 95.31 119 ILE B CA 1
ATOM 2251 C C . ILE B 1 119 ? 9.125 -5.738 -5.672 1 95.31 119 ILE B C 1
ATOM 2253 O O . ILE B 1 119 ? 9.266 -5.875 -4.457 1 95.31 119 ILE B O 1
ATOM 2257 N N . ALA B 1 120 ? 9.102 -4.566 -6.215 1 93.44 120 ALA B N 1
ATOM 2258 C CA . ALA B 1 120 ? 9.32 -3.336 -5.465 1 93.44 120 ALA B CA 1
ATOM 2259 C C . ALA B 1 120 ? 8.023 -2.824 -4.848 1 93.44 120 ALA B C 1
ATOM 2261 O O . ALA B 1 120 ? 8.023 -2.264 -3.75 1 93.44 120 ALA B O 1
ATOM 2262 N N . ASP B 1 121 ? 6.973 -2.971 -5.535 1 95.69 121 ASP B N 1
ATOM 2263 C CA . ASP B 1 121 ? 5.664 -2.613 -5 1 95.69 121 ASP B CA 1
ATOM 2264 C C . ASP B 1 121 ? 4.555 -3.398 -5.691 1 95.69 121 ASP B C 1
ATOM 2266 O O . ASP B 1 121 ? 4.758 -3.945 -6.777 1 95.69 121 ASP B O 1
ATOM 2270 N N . LEU B 1 122 ? 3.463 -3.521 -5.094 1 97.69 122 LEU B N 1
ATOM 2271 C CA . LEU B 1 122 ? 2.322 -4.297 -5.566 1 97.69 122 LEU B CA 1
ATOM 2272 C C . LEU B 1 122 ? 1.015 -3.73 -5.027 1 97.69 122 LEU B C 1
ATOM 2274 O O . LEU B 1 122 ? 0.914 -3.414 -3.84 1 97.69 122 LEU B O 1
ATOM 2278 N N . ALA B 1 123 ? 0.098 -3.477 -5.863 1 98.31 123 ALA B N 1
ATOM 2279 C CA . ALA B 1 123 ? -1.259 -3.07 -5.508 1 98.31 123 ALA B CA 1
ATOM 2280 C C . ALA B 1 123 ? -2.295 -3.893 -6.27 1 98.31 123 ALA B C 1
ATOM 2282 O O . ALA B 1 123 ? -2.162 -4.105 -7.477 1 98.31 123 ALA B O 1
ATOM 2283 N N . THR B 1 124 ? -3.279 -4.363 -5.59 1 98.19 124 THR B N 1
ATOM 2284 C CA . THR B 1 124 ? -4.344 -5.121 -6.238 1 98.19 124 THR B CA 1
ATOM 2285 C C . THR B 1 124 ? -5.715 -4.602 -5.812 1 98.19 124 THR B C 1
ATOM 2287 O O . THR B 1 124 ? -5.844 -3.977 -4.758 1 98.19 124 THR B O 1
ATOM 2290 N N . ARG B 1 125 ? -6.656 -4.855 -6.621 1 97.06 125 ARG B N 1
ATOM 2291 C CA . ARG B 1 125 ? -8.039 -4.527 -6.289 1 97.06 125 ARG B CA 1
ATOM 2292 C C . ARG B 1 125 ? -9.008 -5.453 -7.012 1 97.06 125 ARG B C 1
ATOM 2294 O O . ARG B 1 125 ? -8.742 -5.895 -8.133 1 97.06 125 ARG B O 1
ATOM 2301 N N . SER B 1 126 ? -10.07 -5.629 -6.395 1 96.44 126 SER B N 1
ATOM 2302 C CA . SER B 1 126 ? -11.219 -6.305 -7 1 96.44 126 SER B CA 1
ATOM 2303 C C . SER B 1 126 ? -12.328 -5.32 -7.332 1 96.44 126 SER B C 1
ATOM 2305 O O . SER B 1 126 ? -12.562 -4.367 -6.586 1 96.44 126 SER B O 1
ATOM 2307 N N . TYR B 1 127 ? -12.922 -5.535 -8.5 1 94.25 127 TYR B N 1
ATOM 2308 C CA . TYR B 1 127 ? -14.008 -4.641 -8.898 1 94.25 127 TYR B CA 1
ATOM 2309 C C . TYR B 1 127 ? -14.969 -5.34 -9.852 1 94.25 127 TYR B C 1
ATOM 2311 O O . TYR B 1 127 ? -14.578 -6.273 -10.562 1 94.25 127 TYR B O 1
ATOM 2319 N N . PRO B 1 128 ? -16.234 -4.949 -9.805 1 94.25 128 PRO B N 1
ATOM 2320 C CA . PRO B 1 128 ? -17.188 -5.547 -10.742 1 94.25 128 PRO B CA 1
ATOM 2321 C C . PRO B 1 128 ? -17.047 -5.008 -12.164 1 94.25 128 PRO B C 1
ATOM 2323 O O . PRO B 1 128 ? -16.875 -3.803 -12.352 1 94.25 128 PRO B O 1
ATOM 2326 N N . ALA B 1 129 ? -17.156 -5.898 -13.086 1 93.5 129 ALA B N 1
ATOM 2327 C CA . ALA B 1 129 ? -17.156 -5.469 -14.477 1 93.5 129 ALA B CA 1
ATOM 2328 C C . ALA B 1 129 ? -18.344 -4.562 -14.781 1 93.5 129 ALA B C 1
ATOM 2330 O O . ALA B 1 129 ? -19.453 -4.789 -14.273 1 93.5 129 ALA B O 1
ATOM 2331 N N . ALA B 1 130 ? -18.203 -3.469 -15.609 1 88.12 130 ALA B N 1
ATOM 2332 C CA . ALA B 1 130 ? -19.203 -2.422 -15.867 1 88.12 130 ALA B CA 1
ATOM 2333 C C . ALA B 1 130 ? -20.484 -3.012 -16.422 1 88.12 130 ALA B C 1
ATOM 2335 O O . ALA B 1 130 ? -21.578 -2.652 -15.984 1 88.12 130 ALA B O 1
ATOM 2336 N N . HIS B 1 131 ? -20.469 -3.912 -17.328 1 89.38 131 HIS B N 1
ATOM 2337 C CA . HIS B 1 131 ? -21.641 -4.375 -18.047 1 89.38 131 HIS B CA 1
ATOM 2338 C C . HIS B 1 131 ? -22.141 -5.699 -17.484 1 89.38 131 HIS B C 1
ATOM 2340 O O . HIS B 1 131 ? -23.359 -5.895 -17.312 1 89.38 131 HIS B O 1
ATOM 2346 N N . THR B 1 132 ? -21.312 -6.535 -16.953 1 91.75 132 THR B N 1
ATOM 2347 C CA . THR B 1 132 ? -21.703 -7.891 -16.578 1 91.75 132 THR B CA 1
ATOM 2348 C C . THR B 1 132 ? -21.75 -8.031 -15.055 1 91.75 132 THR B C 1
ATOM 2350 O O . THR B 1 132 ? -22.375 -8.969 -14.531 1 91.75 132 THR B O 1
ATOM 2353 N N . GLY B 1 133 ? -21.016 -7.195 -14.391 1 92.19 133 GLY B N 1
ATOM 2354 C CA . GLY B 1 133 ? -20.9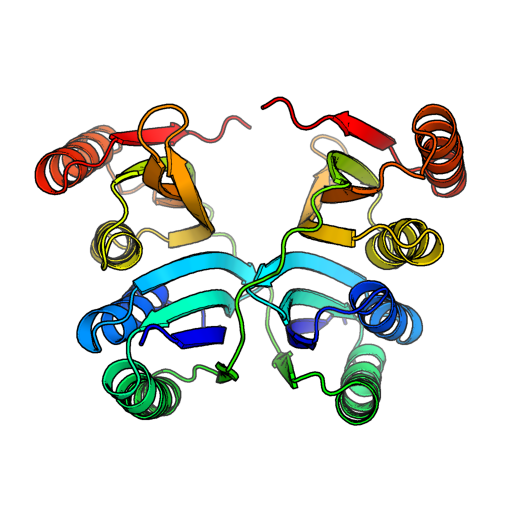06 -7.328 -12.945 1 92.19 133 GLY B CA 1
ATOM 2355 C C . GLY B 1 133 ? -19.984 -8.438 -12.508 1 92.19 133 GLY B C 1
ATOM 2356 O O . GLY B 1 133 ? -19.859 -8.727 -11.312 1 92.19 133 GLY B O 1
ATOM 2357 N N . SER B 1 134 ? -19.359 -9.102 -13.453 1 95.31 134 SER B N 1
ATOM 2358 C CA . SER B 1 134 ? -18.422 -10.172 -13.141 1 95.31 134 SER B CA 1
ATOM 2359 C C . SER B 1 134 ? -17.266 -9.664 -12.289 1 95.31 134 SER B C 1
ATOM 2361 O O . SER B 1 134 ? -16.766 -8.555 -12.508 1 95.31 134 SER B O 1
ATOM 2363 N N . PRO B 1 135 ? -16.859 -10.516 -11.336 1 95.56 135 PRO B N 1
ATOM 2364 C CA . PRO B 1 135 ? -15.75 -10.086 -10.492 1 95.56 135 PRO B CA 1
ATOM 2365 C C . PRO B 1 135 ? -14.422 -10.008 -11.25 1 95.56 135 PRO B C 1
ATOM 2367 O O . PRO B 1 135 ? -13.93 -11.023 -11.75 1 95.56 135 PRO B O 1
ATOM 2370 N N . MET B 1 136 ? -13.891 -8.805 -11.289 1 97.56 136 MET B N 1
ATOM 2371 C CA . MET B 1 136 ? -12.609 -8.57 -11.945 1 97.56 136 MET B CA 1
ATOM 2372 C C . MET B 1 136 ? -11.508 -8.32 -10.93 1 97.56 136 MET B C 1
ATOM 2374 O O . MET B 1 136 ? -11.781 -7.965 -9.781 1 97.56 136 MET B O 1
ATOM 2378 N N . PHE B 1 137 ? -10.336 -8.531 -11.336 1 97.88 137 PHE B N 1
ATOM 2379 C CA . PHE B 1 137 ? -9.156 -8.367 -10.5 1 97.88 137 PHE B CA 1
ATOM 2380 C C . PHE B 1 137 ? -8.047 -7.652 -11.258 1 97.88 137 PHE B C 1
ATOM 2382 O O . PHE B 1 137 ? -7.707 -8.039 -12.383 1 97.88 137 PHE B O 1
ATOM 2389 N N . ALA B 1 138 ? -7.52 -6.605 -10.625 1 98.44 138 ALA B N 1
ATOM 2390 C CA . ALA B 1 138 ? -6.438 -5.836 -11.234 1 98.44 138 ALA B CA 1
ATOM 2391 C C . ALA B 1 138 ? -5.18 -5.875 -10.375 1 98.44 138 ALA B C 1
ATOM 2393 O O . ALA B 1 138 ? -5.258 -5.762 -9.148 1 98.44 138 ALA B O 1
ATOM 2394 N N . VAL B 1 139 ? -4.066 -6.074 -11.023 1 98.56 139 VAL B N 1
ATOM 2395 C CA . VAL B 1 139 ? -2.764 -6.082 -10.359 1 98.56 139 VAL B CA 1
ATOM 2396 C C . VAL B 1 139 ? -1.849 -5.051 -11.016 1 98.56 139 VAL B C 1
ATOM 2398 O O . VAL B 1 139 ? -1.667 -5.059 -12.234 1 98.56 139 VAL B O 1
ATOM 2401 N N . GLN B 1 140 ? -1.353 -4.176 -10.219 1 98.25 140 GLN B N 1
ATOM 2402 C CA . GLN B 1 140 ? -0.296 -3.254 -10.625 1 98.25 140 GLN B CA 1
ATOM 2403 C C . GLN B 1 140 ? 0.966 -3.463 -9.797 1 98.25 140 GLN B C 1
ATOM 2405 O O . GLN B 1 140 ? 0.916 -3.438 -8.562 1 98.25 140 GLN B O 1
ATOM 2410 N N . MET B 1 141 ? 2.1 -3.701 -10.461 1 97.62 141 MET B N 1
ATOM 2411 C CA . MET B 1 141 ? 3.314 -3.902 -9.672 1 97.62 141 MET B CA 1
ATOM 2412 C C . MET B 1 141 ? 4.535 -3.357 -10.406 1 97.62 141 MET B C 1
ATOM 2414 O O . MET B 1 141 ? 4.488 -3.137 -11.617 1 97.62 141 MET B O 1
ATOM 2418 N N . SER B 1 142 ? 5.465 -3.02 -9.703 1 96.62 142 SER B N 1
ATOM 2419 C CA . SER B 1 142 ? 6.785 -2.674 -10.227 1 96.62 142 SER B CA 1
ATOM 2420 C C . SER B 1 1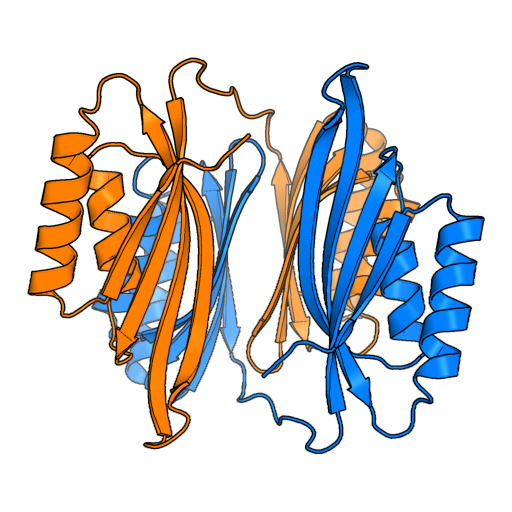42 ? 7.828 -3.713 -9.828 1 96.62 142 SER B C 1
ATOM 2422 O O . SER B 1 142 ? 7.809 -4.215 -8.703 1 96.62 142 SER B O 1
ATOM 2424 N N . VAL B 1 143 ? 8.641 -4.02 -10.797 1 95.5 143 VAL B N 1
ATOM 2425 C CA . VAL B 1 143 ? 9.695 -5 -10.547 1 95.5 143 VAL B CA 1
ATOM 2426 C C . VAL B 1 143 ? 11.039 -4.438 -10.992 1 95.5 143 VAL B C 1
ATOM 2428 O O . VAL B 1 143 ? 11.102 -3.592 -11.891 1 95.5 143 VAL B O 1
ATOM 2431 N N . ASN B 1 144 ? 12.023 -4.863 -10.258 1 94 144 ASN B N 1
ATOM 2432 C CA . ASN B 1 144 ? 13.391 -4.523 -10.641 1 94 144 ASN B CA 1
ATOM 2433 C C . ASN B 1 144 ? 14.078 -5.691 -11.344 1 94 144 ASN B C 1
ATOM 2435 O O . ASN B 1 144 ? 14.422 -6.691 -10.703 1 94 144 ASN B O 1
ATOM 2439 N N . VAL B 1 145 ? 14.359 -5.496 -12.625 1 94.5 145 VAL B N 1
ATOM 2440 C CA . VAL B 1 145 ? 14.914 -6.574 -13.438 1 94.5 145 VAL B CA 1
ATOM 2441 C C . VAL B 1 145 ? 16.422 -6.434 -13.523 1 94.5 145 VAL B C 1
ATOM 2443 O O . VAL B 1 145 ? 16.938 -5.43 -14.039 1 94.5 145 VAL B O 1
ATOM 2446 N N . PRO B 1 146 ? 17.047 -7.48 -13.102 1 92.31 146 PRO B N 1
ATOM 2447 C CA . PRO B 1 146 ? 18.516 -7.43 -13.188 1 92.31 146 PRO B CA 1
ATOM 2448 C C . PRO B 1 146 ? 19.016 -7.395 -14.625 1 92.31 146 PRO B C 1
ATOM 2450 O O . PRO B 1 146 ? 18.344 -7.891 -15.531 1 92.31 146 PRO B O 1
ATOM 2453 N N . GLY B 1 147 ? 20.203 -6.863 -14.75 1 89.56 147 GLY B N 1
ATOM 2454 C CA . GLY B 1 147 ? 20.828 -6.781 -16.062 1 89.56 147 GLY B CA 1
ATOM 2455 C C . GLY B 1 147 ? 21.109 -8.141 -16.672 1 89.56 147 GLY B C 1
ATOM 2456 O O . GLY B 1 147 ? 21.281 -8.258 -17.891 1 89.56 147 GLY B O 1
ATOM 2457 N N . SER B 1 148 ? 21.156 -9.109 -15.914 1 89.5 148 SER B N 1
ATOM 2458 C CA . SER B 1 148 ? 21.469 -10.461 -16.375 1 89.5 148 SER B CA 1
ATOM 2459 C C . SER B 1 148 ? 20.266 -11.102 -17.062 1 89.5 148 SER B C 1
ATOM 2461 O O . SER B 1 148 ? 20.406 -12.109 -17.766 1 89.5 148 SER B O 1
ATOM 2463 N N . VAL B 1 149 ? 19.172 -10.523 -16.844 1 90.25 149 VAL B N 1
ATOM 2464 C CA . VAL B 1 149 ? 17.953 -11.086 -17.422 1 90.25 149 VAL B CA 1
ATOM 2465 C C . VAL B 1 149 ? 17.719 -10.516 -18.812 1 90.25 149 VAL B C 1
ATOM 2467 O O . VAL B 1 149 ? 17.828 -9.305 -19.031 1 90.25 149 VAL B O 1
ATOM 2470 N N . HIS B 1 150 ? 17.469 -11.391 -19.812 1 90.5 150 HIS B N 1
ATOM 2471 C CA . HIS B 1 150 ? 17.094 -10.984 -21.156 1 90.5 150 HIS B CA 1
ATOM 2472 C C . HIS B 1 150 ? 15.641 -10.539 -21.219 1 90.5 150 HIS B C 1
ATOM 2474 O O . HIS B 1 150 ? 14.734 -11.359 -21.109 1 90.5 150 HIS B O 1
ATOM 2480 N N . LEU B 1 151 ? 15.445 -9.375 -21.531 1 90.12 151 LEU B N 1
ATOM 2481 C CA . LEU B 1 151 ? 14.125 -8.758 -21.438 1 90.12 151 LEU B CA 1
ATOM 2482 C C . LEU B 1 151 ? 13.156 -9.414 -22.422 1 90.12 151 LEU B C 1
ATOM 2484 O O . LEU B 1 151 ? 11.984 -9.609 -22.094 1 90.12 151 LEU B O 1
ATOM 2488 N N . SER B 1 152 ? 13.664 -9.633 -23.609 1 93.31 152 SER B N 1
ATOM 2489 C CA . SER B 1 152 ? 12.797 -10.266 -24.594 1 93.31 152 SER B CA 1
ATOM 2490 C C . SER B 1 152 ? 12.305 -11.617 -24.109 1 93.31 152 SER B C 1
ATOM 2492 O O . SER B 1 152 ? 11.125 -11.953 -24.281 1 93.31 152 SER B O 1
ATOM 2494 N N . GLN B 1 153 ? 13.188 -12.281 -23.516 1 94.56 153 GLN B N 1
ATOM 2495 C CA . GLN B 1 153 ? 12.82 -13.578 -22.969 1 94.56 153 GLN B CA 1
ATOM 2496 C C . GLN B 1 153 ? 11.828 -13.438 -21.828 1 94.56 153 GLN B C 1
ATOM 2498 O O . GLN B 1 153 ? 10.859 -14.188 -21.734 1 94.56 153 GLN B O 1
ATOM 2503 N N . LEU B 1 154 ? 12.086 -12.531 -20.938 1 95.75 154 LEU B N 1
ATOM 2504 C CA . LEU B 1 154 ? 11.195 -12.273 -19.812 1 95.75 154 LEU B CA 1
ATOM 2505 C C . LEU B 1 154 ? 9.789 -11.953 -20.312 1 95.75 154 LEU B C 1
ATOM 2507 O O . LEU B 1 154 ? 8.805 -12.484 -19.781 1 95.75 154 LEU B O 1
ATOM 2511 N N . ARG B 1 155 ? 9.68 -11.141 -21.281 1 95.69 155 ARG B N 1
ATOM 2512 C CA . ARG B 1 155 ? 8.383 -10.75 -21.828 1 95.69 155 ARG B CA 1
ATOM 2513 C C . ARG B 1 155 ? 7.66 -11.953 -22.422 1 95.69 155 ARG B C 1
ATOM 2515 O O . ARG B 1 155 ? 6.461 -12.125 -22.219 1 95.69 155 ARG B O 1
ATOM 2522 N N . ASP B 1 156 ? 8.398 -12.758 -23.141 1 96.69 156 ASP B N 1
ATOM 2523 C CA . ASP B 1 156 ? 7.824 -13.953 -23.75 1 96.69 156 ASP B CA 1
ATOM 2524 C C . ASP B 1 156 ? 7.289 -14.906 -22.672 1 96.69 156 ASP B C 1
ATOM 2526 O O . ASP B 1 156 ? 6.168 -15.406 -22.797 1 96.69 156 ASP B O 1
ATOM 2530 N N . GLU B 1 157 ? 8.078 -15.109 -21.75 1 96.88 157 GLU B N 1
ATOM 2531 C CA . GLU B 1 157 ? 7.684 -16.016 -20.672 1 96.88 157 GLU B CA 1
ATOM 2532 C C . GLU B 1 157 ? 6.504 -15.445 -19.875 1 96.88 157 GLU B C 1
ATOM 2534 O O . GLU B 1 157 ? 5.617 -16.188 -19.469 1 96.88 157 GLU B O 1
ATOM 2539 N N . PHE B 1 158 ? 6.539 -14.188 -19.672 1 97.81 158 PHE B N 1
ATOM 2540 C CA . PHE B 1 158 ? 5.43 -13.531 -18.984 1 97.81 158 PHE B CA 1
ATOM 2541 C C . PHE B 1 158 ? 4.137 -13.688 -19.781 1 97.81 158 PHE B C 1
ATOM 2543 O O . PHE B 1 158 ? 3.084 -13.977 -19.203 1 97.81 158 PHE B O 1
ATOM 2550 N N . MET B 1 159 ? 4.234 -13.5 -21.047 1 96.5 159 MET B N 1
ATOM 2551 C CA . MET B 1 159 ? 3.057 -13.641 -21.906 1 96.5 159 MET B CA 1
ATOM 2552 C C . MET B 1 159 ? 2.543 -15.078 -21.891 1 96.5 159 MET B C 1
ATOM 2554 O O . MET B 1 159 ? 1.335 -15.312 -21.969 1 96.5 159 MET B O 1
ATOM 2558 N N . GLU B 1 160 ? 3.4 -15.945 -21.828 1 97.12 160 GLU B N 1
ATOM 2559 C CA . GLU B 1 160 ? 3.006 -17.344 -21.75 1 97.12 160 GLU B CA 1
ATOM 2560 C C . GLU B 1 160 ? 2.168 -17.625 -20.516 1 97.12 160 GLU B C 1
ATOM 2562 O O . GLU B 1 160 ? 1.131 -18.281 -20.594 1 97.12 160 GLU B O 1
ATOM 2567 N N . ILE B 1 161 ? 2.658 -17.125 -19.375 1 95.56 161 ILE B N 1
ATOM 2568 C CA . ILE B 1 161 ? 1.911 -17.344 -18.141 1 95.56 161 ILE B CA 1
ATOM 2569 C C . ILE B 1 161 ? 0.564 -16.625 -18.219 1 95.56 161 ILE B C 1
ATOM 2571 O O . ILE B 1 161 ? -0.441 -17.109 -17.703 1 95.56 161 ILE B O 1
ATOM 2575 N N . CYS B 1 162 ? 0.545 -15.469 -18.797 1 97.31 162 CYS B N 1
ATOM 2576 C CA . CYS B 1 162 ? -0.706 -14.742 -18.969 1 97.31 162 CYS B CA 1
ATOM 2577 C C . CYS B 1 162 ? -1.693 -15.562 -19.797 1 97.31 162 CYS B C 1
ATOM 2579 O O . CYS B 1 162 ? -2.877 -15.633 -19.469 1 97.31 162 CYS B O 1
ATOM 2581 N N . ASP B 1 163 ? -1.201 -16.141 -20.828 1 96.88 163 ASP B N 1
ATOM 2582 C CA . ASP B 1 163 ? -2.049 -16.969 -21.688 1 96.88 163 ASP B CA 1
ATOM 2583 C C . ASP B 1 163 ? -2.58 -18.188 -20.938 1 96.88 163 ASP B C 1
ATOM 2585 O O . ASP B 1 163 ? -3.768 -18.5 -21.016 1 96.88 163 ASP B O 1
ATOM 2589 N N . GLN B 1 164 ? -1.717 -18.766 -20.25 1 95.81 164 GLN B N 1
ATOM 2590 C CA . GLN B 1 164 ? -2.066 -19.984 -19.531 1 95.81 164 GLN B CA 1
ATOM 2591 C C . GLN B 1 164 ? -3.133 -19.703 -18.469 1 95.81 164 GLN B C 1
ATOM 2593 O O . GLN B 1 164 ? -4.02 -20.531 -18.25 1 95.81 164 GLN B O 1
ATOM 2598 N N . LEU B 1 165 ? -3.061 -18.547 -17.844 1 94.94 165 LEU B N 1
ATOM 2599 C CA . LEU B 1 165 ? -3.93 -18.234 -16.719 1 94.94 165 LEU B CA 1
ATOM 2600 C C . LEU B 1 165 ? -5.059 -17.312 -17.141 1 94.94 165 LEU B C 1
ATOM 2602 O O . LEU B 1 165 ? -5.844 -16.859 -16.312 1 94.94 165 LEU B O 1
ATOM 2606 N N . ASN B 1 166 ? -5.129 -17 -18.406 1 96.75 166 ASN B N 1
ATOM 2607 C CA . ASN B 1 166 ? -6.133 -16.094 -18.969 1 96.75 166 ASN B CA 1
ATOM 2608 C C . ASN B 1 166 ? -6.078 -14.719 -18.328 1 96.75 166 ASN B C 1
ATOM 2610 O O . ASN B 1 166 ? -7.102 -14.188 -17.891 1 96.75 166 ASN B O 1
ATOM 2614 N N . LEU B 1 167 ? -4.875 -14.281 -18.172 1 97.69 167 LEU B N 1
ATOM 2615 C CA . LEU B 1 167 ? -4.625 -12.93 -17.703 1 97.69 167 LEU B CA 1
ATOM 2616 C C . LEU B 1 167 ? -4.379 -11.977 -18.859 1 97.69 167 LEU B C 1
ATOM 2618 O O . LEU B 1 167 ? -3.787 -12.367 -19.875 1 97.69 167 LEU B O 1
ATOM 2622 N N . ASP B 1 168 ? -4.887 -10.797 -18.766 1 98 168 ASP B N 1
ATOM 2623 C CA . ASP B 1 168 ? -4.488 -9.711 -19.656 1 98 168 ASP B CA 1
ATOM 2624 C C . ASP B 1 168 ? -3.371 -8.875 -19.031 1 98 168 ASP B C 1
ATOM 2626 O O . ASP B 1 168 ? -3.625 -8.031 -18.156 1 98 168 ASP B O 1
ATOM 2630 N N . GLY B 1 169 ? -2.148 -9.141 -19.484 1 97.81 169 GLY B N 1
ATOM 2631 C CA . GLY B 1 169 ? -1 -8.555 -18.812 1 97.81 169 GLY B CA 1
ATOM 2632 C C . GLY B 1 169 ? -0.121 -7.73 -19.719 1 97.81 169 GLY B C 1
ATOM 2633 O O . GLY B 1 169 ? -0.101 -7.953 -20.938 1 97.81 169 GLY B O 1
ATOM 2634 N N . LEU B 1 170 ? 0.549 -6.805 -19.156 1 97.06 170 LEU B N 1
ATOM 2635 C CA . LEU B 1 170 ? 1.524 -5.953 -19.828 1 97.06 170 LEU B CA 1
ATOM 2636 C C . LEU B 1 170 ? 2.744 -5.719 -18.953 1 97.06 170 LEU B C 1
ATOM 2638 O O . LEU B 1 170 ? 2.617 -5.586 -17.734 1 97.06 170 LEU B O 1
ATOM 2642 N N . ILE B 1 171 ? 3.885 -5.699 -19.531 1 96.62 171 ILE B N 1
ATOM 2643 C CA . ILE B 1 171 ? 5.137 -5.355 -18.859 1 96.62 171 ILE B CA 1
ATOM 2644 C C . ILE B 1 171 ? 5.879 -4.297 -19.672 1 96.62 171 ILE B C 1
ATOM 2646 O O . ILE B 1 171 ? 6.105 -4.477 -20.875 1 96.62 171 ILE B O 1
ATOM 2650 N N . GLU B 1 172 ? 6.164 -3.203 -19.047 1 95.75 172 GLU B N 1
ATOM 2651 C CA . GLU B 1 172 ? 6.816 -2.111 -19.75 1 95.75 172 GLU B CA 1
ATOM 2652 C C . GLU B 1 172 ? 7.863 -1.425 -18.875 1 95.75 172 GLU B C 1
ATOM 2654 O O . GLU B 1 172 ? 7.707 -1.358 -17.656 1 95.75 172 GLU B O 1
ATOM 2659 N N . PRO B 1 173 ? 8.875 -0.918 -19.531 1 92 173 PRO B N 1
ATOM 2660 C CA . PRO B 1 173 ? 9.844 -0.146 -18.75 1 92 173 PRO B CA 1
ATOM 2661 C C . PRO B 1 173 ? 9.227 1.104 -18.125 1 92 173 PRO B C 1
ATOM 2663 O O . PRO B 1 173 ? 8.344 1.724 -18.703 1 92 173 PRO B O 1
ATOM 2666 N N . VAL B 1 174 ? 9.602 1.297 -16.797 1 86.94 174 VAL B N 1
ATOM 2667 C CA . VAL B 1 174 ? 9.164 2.535 -16.156 1 86.94 174 VAL B CA 1
ATOM 2668 C C . VAL B 1 174 ? 9.961 3.711 -16.719 1 86.94 174 VAL B C 1
ATOM 2670 O O . VAL B 1 174 ? 11.195 3.658 -16.781 1 86.94 174 VAL B O 1
ATOM 2673 N N . LYS B 1 175 ? 9.344 4.508 -17.5 1 62.97 175 LYS B N 1
ATOM 2674 C CA . LYS B 1 175 ? 9.984 5.676 -18.094 1 62.97 175 LYS B CA 1
ATOM 2675 C C . LYS B 1 175 ? 10.477 6.648 -17.031 1 62.97 175 LYS B C 1
ATOM 2677 O O . LYS B 1 175 ? 9.75 6.957 -16.094 1 62.97 175 LYS B O 1
ATOM 2682 N N . ALA B 1 176 ? 11.797 6.809 -16.859 1 50 176 ALA B N 1
ATOM 2683 C CA . ALA B 1 176 ? 12.367 7.906 -16.078 1 50 176 ALA B CA 1
ATOM 2684 C C . ALA B 1 176 ? 11.578 9.195 -16.297 1 50 176 ALA B C 1
ATOM 2686 O O . ALA B 1 176 ? 11.016 9.414 -17.375 1 50 176 ALA B O 1
#

pLDDT: mean 93.82, std 6.88, range [49.66, 98.75]

Nearest PDB structures (foldseek):
  1u8s-assembly1_A  TM=7.539E-01  e=3.327E-21  Vibrio cholerae
  1u8s-assembly1_B  TM=7.272E-01  e=1.551E-21  Vibrio cholerae
  2nyi-assembly1_B  TM=8.231E-01  e=2.667E-20  Galdieria sulphurari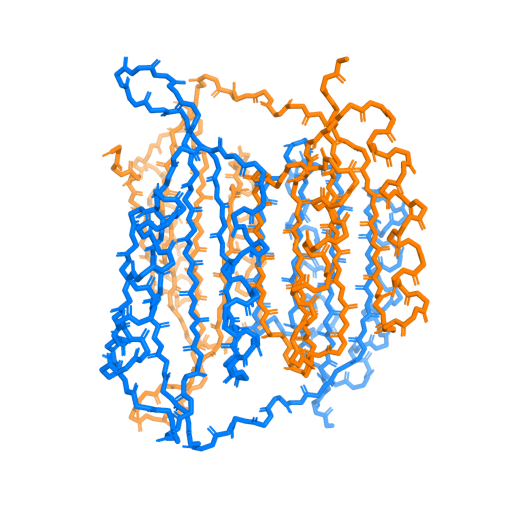a
  5it4-assembly1_A-2  TM=6.541E-01  e=1.045E-12  Mycobacterium avium 104
  5jlp-assembly1_A  TM=6.537E-01  e=2.761E-12  Mycobacterium avium 104

Solvent-accessible surface area (backbone atoms only — not comparable to full-atom values): 17890 Å² total; per-residue (Å²): 114,82,40,40,33,36,36,39,39,40,27,67,58,49,90,39,50,66,21,54,55,37,40,52,40,35,74,38,59,28,29,78,45,31,35,41,35,38,59,45,48,48,24,31,37,37,38,36,27,34,35,24,38,69,69,24,50,58,47,39,54,56,52,48,52,51,46,24,70,73,61,62,32,52,68,49,79,40,80,46,48,81,56,78,77,69,88,54,48,44,56,28,36,35,42,36,39,30,72,54,60,70,45,57,67,24,54,54,37,40,56,35,30,79,66,69,33,47,72,49,32,37,39,37,39,58,46,62,37,91,87,79,54,46,55,26,31,40,38,42,33,33,31,39,43,44,72,87,57,57,62,71,57,50,50,50,53,50,50,48,53,21,61,74,68,60,38,52,64,49,76,42,73,56,78,129,113,82,41,40,34,36,36,39,38,39,27,68,58,49,89,40,50,66,23,54,55,38,41,53,40,36,76,38,57,28,30,78,44,32,35,42,35,39,58,45,48,45,25,30,37,37,38,36,26,35,33,24,38,70,69,24,50,56,48,38,53,55,52,49,52,52,46,24,71,76,60,62,32,51,70,48,80,40,82,46,49,81,55,79,75,68,87,55,49,44,57,27,36,36,42,34,39,30,73,56,59,68,44,57,68,23,53,54,36,39,57,34,30,77,66,69,32,48,71,48,33,38,39,37,38,60,46,62,37,93,89,77,54,46,57,26,29,40,39,41,31,34,30,39,42,45,71,86,56,57,61,71,56,50,51,52,54,50,50,49,52,21,60,75,69,60,40,52,65,49,76,42,73,56,76,127